Protein AF-B5Y5W7-F1 (afdb_monomer_lite)

pLDDT: mean 86.3, std 18.26, range [32.34, 98.31]

Structure (mmCIF, N/CA/C/O backbone):
data_AF-B5Y5W7-F1
#
_entry.id   AF-B5Y5W7-F1
#
loop_
_atom_site.group_PDB
_atom_site.id
_atom_site.type_symbol
_atom_site.label_atom_id
_atom_site.label_alt_id
_atom_site.label_comp_id
_atom_site.label_asym_id
_atom_site.label_entity_id
_atom_site.label_seq_id
_atom_site.pdbx_PDB_ins_code
_atom_site.Cartn_x
_atom_site.Cartn_y
_atom_site.Cartn_z
_atom_site.occupancy
_atom_site.B_iso_or_equiv
_atom_site.auth_seq_id
_atom_site.auth_comp_id
_atom_site.auth_asym_id
_atom_site.auth_atom_id
_atom_site.pdbx_PDB_model_num
ATOM 1 N N . MET A 1 1 ? -20.629 4.495 -26.698 1.00 53.66 1 MET A N 1
ATOM 2 C CA . MET A 1 1 ? -20.037 3.227 -26.218 1.00 53.66 1 MET A CA 1
ATOM 3 C C . MET A 1 1 ? -18.605 3.521 -25.802 1.00 53.66 1 MET A C 1
ATOM 5 O O . MET A 1 1 ? -17.841 3.967 -26.645 1.00 53.66 1 MET A O 1
ATOM 9 N N . MET A 1 2 ? -18.263 3.393 -24.519 1.00 53.56 2 MET A N 1
ATOM 10 C CA . MET A 1 2 ? -16.878 3.563 -24.060 1.00 53.56 2 MET A CA 1
ATOM 11 C C . MET A 1 2 ? -16.134 2.238 -24.261 1.00 53.56 2 MET A C 1
ATOM 13 O O . MET A 1 2 ? -16.578 1.213 -23.749 1.00 53.56 2 MET A O 1
ATOM 17 N N . ASN A 1 3 ? -15.036 2.248 -25.021 1.00 62.22 3 ASN A N 1
ATOM 18 C CA . ASN A 1 3 ? -14.154 1.087 -25.140 1.00 62.22 3 ASN A CA 1
ATOM 19 C C . ASN A 1 3 ? -13.492 0.833 -23.781 1.00 62.22 3 ASN A C 1
ATOM 21 O O . ASN A 1 3 ? -12.729 1.665 -23.293 1.00 62.22 3 ASN A O 1
ATOM 25 N N . VAL A 1 4 ? -13.791 -0.311 -23.168 1.00 72.19 4 VAL A N 1
ATOM 26 C CA . VAL A 1 4 ? -13.136 -0.747 -21.932 1.00 72.19 4 VAL A CA 1
ATOM 27 C C . VAL A 1 4 ? -11.748 -1.265 -22.303 1.00 72.19 4 VAL A C 1
ATOM 29 O O . VAL A 1 4 ? -11.616 -2.344 -22.880 1.00 72.19 4 VAL A O 1
ATOM 32 N N . VAL A 1 5 ? -10.708 -0.483 -22.009 1.00 78.25 5 VAL A N 1
ATOM 33 C CA . VAL A 1 5 ? -9.314 -0.912 -22.188 1.00 78.25 5 VAL A CA 1
ATOM 34 C C . VAL A 1 5 ? -9.016 -2.016 -21.175 1.00 78.25 5 VAL A C 1
ATOM 36 O O . VAL A 1 5 ? -9.118 -1.808 -19.965 1.00 78.25 5 VAL A O 1
ATOM 39 N N . ARG A 1 6 ? -8.665 -3.209 -21.661 1.00 83.19 6 ARG A N 1
ATOM 40 C CA . ARG A 1 6 ? -8.242 -4.324 -20.810 1.00 83.19 6 ARG A CA 1
ATOM 41 C C . ARG A 1 6 ? -6.772 -4.128 -20.446 1.00 83.19 6 ARG A C 1
ATOM 43 O O . ARG A 1 6 ? -5.920 -4.189 -21.321 1.00 83.19 6 ARG A O 1
ATOM 50 N N . ILE A 1 7 ? -6.498 -3.898 -19.166 1.00 85.44 7 ILE A N 1
ATOM 51 C CA . ILE A 1 7 ? -5.133 -3.765 -18.642 1.00 85.44 7 ILE A CA 1
ATOM 52 C C . ILE A 1 7 ? -4.609 -5.157 -18.283 1.00 85.44 7 ILE A C 1
ATOM 54 O O . ILE A 1 7 ? -5.246 -5.881 -17.509 1.00 85.44 7 ILE A O 1
ATOM 58 N N . THR A 1 8 ? -3.449 -5.522 -18.819 1.00 91.88 8 THR A N 1
ATOM 59 C CA . THR A 1 8 ? -2.737 -6.754 -18.467 1.00 91.88 8 THR A CA 1
ATOM 60 C C . THR A 1 8 ? -1.840 -6.488 -17.266 1.00 91.88 8 THR A C 1
ATOM 62 O O . THR A 1 8 ? -1.101 -5.506 -17.242 1.00 91.88 8 THR A O 1
ATOM 65 N N . LYS A 1 9 ? -1.893 -7.372 -16.264 1.00 94.25 9 LYS A N 1
ATOM 66 C CA . LYS A 1 9 ? -1.047 -7.307 -15.066 1.00 94.25 9 LYS A CA 1
ATOM 67 C C . LYS A 1 9 ? -0.137 -8.524 -14.994 1.00 94.25 9 LYS A C 1
ATOM 69 O O . LYS A 1 9 ? -0.609 -9.646 -15.168 1.00 94.25 9 LYS A O 1
ATOM 74 N N . VAL A 1 10 ? 1.135 -8.299 -14.688 1.00 95.06 10 VAL A N 1
ATOM 75 C CA . VAL A 1 10 ? 2.140 -9.345 -14.468 1.00 95.06 10 VAL A CA 1
ATOM 76 C C . VAL A 1 10 ? 2.634 -9.238 -13.031 1.00 95.06 10 VAL A C 1
ATOM 78 O O . VAL A 1 10 ? 3.030 -8.159 -12.597 1.00 95.06 10 VAL A O 1
ATOM 81 N N . SER A 1 11 ? 2.588 -10.349 -12.298 1.00 95.81 11 SER A N 1
ATOM 82 C CA . SER A 1 11 ? 3.086 -10.456 -10.924 1.00 95.81 11 SER A CA 1
ATOM 83 C C . SER A 1 11 ? 4.416 -11.192 -10.922 1.00 95.81 11 SER A C 1
ATOM 85 O O . SER A 1 11 ? 4.496 -12.293 -11.463 1.00 95.81 11 SER A O 1
ATOM 87 N N . ILE A 1 12 ? 5.433 -10.610 -10.292 1.00 95.00 12 ILE A N 1
ATOM 88 C CA . ILE A 1 12 ? 6.798 -11.142 -10.288 1.00 95.00 12 ILE A CA 1
ATOM 89 C C . ILE A 1 12 ? 7.308 -11.165 -8.853 1.00 95.00 12 ILE A C 1
ATOM 91 O O . ILE A 1 12 ? 7.360 -10.126 -8.193 1.00 95.00 12 ILE A O 1
ATOM 95 N N . ASP A 1 13 ? 7.676 -12.348 -8.370 1.00 95.25 13 ASP A N 1
ATOM 96 C CA . ASP A 1 13 ? 8.371 -12.501 -7.095 1.00 95.25 13 ASP A CA 1
ATOM 97 C C . ASP A 1 13 ? 9.770 -11.884 -7.192 1.00 95.25 13 ASP A C 1
ATOM 99 O O . ASP A 1 13 ? 10.511 -12.157 -8.135 1.00 95.25 13 ASP A O 1
ATOM 103 N N . LEU A 1 14 ? 10.129 -11.041 -6.222 1.00 93.81 14 LEU A N 1
ATOM 104 C CA . LEU A 1 14 ? 11.461 -10.445 -6.155 1.00 93.81 14 LEU A CA 1
ATOM 105 C C . LEU A 1 14 ? 12.338 -11.187 -5.139 1.00 93.81 14 LEU A C 1
ATOM 107 O O . LEU A 1 14 ? 11.857 -11.546 -4.058 1.00 93.81 14 LEU A O 1
ATOM 111 N N . PRO A 1 15 ? 13.642 -11.338 -5.418 1.00 91.25 15 PRO A N 1
ATOM 112 C CA . PRO A 1 15 ? 14.575 -11.953 -4.485 1.00 91.25 15 PRO A CA 1
ATOM 113 C C . PRO A 1 15 ? 14.727 -11.143 -3.183 1.00 91.25 15 PRO A C 1
ATOM 115 O O . PRO A 1 15 ? 14.671 -9.903 -3.167 1.00 91.25 15 PRO A O 1
ATOM 118 N N . ILE A 1 16 ? 14.950 -11.867 -2.080 1.00 93.94 16 ILE A N 1
ATOM 119 C CA . ILE A 1 16 ? 15.280 -11.300 -0.764 1.00 93.94 16 ILE A CA 1
ATOM 120 C C . ILE A 1 16 ? 16.746 -10.841 -0.768 1.00 93.94 16 ILE A C 1
ATOM 122 O O . ILE A 1 16 ? 17.620 -11.524 -1.298 1.00 93.94 16 ILE A O 1
ATOM 126 N N . ASN A 1 17 ? 17.019 -9.700 -0.137 1.00 91.81 17 ASN A N 1
ATOM 127 C CA . ASN A 1 17 ? 18.330 -9.059 0.015 1.00 91.81 17 ASN A CA 1
ATOM 128 C C . ASN A 1 17 ? 19.035 -8.727 -1.309 1.00 91.81 17 ASN A C 1
ATOM 130 O O . ASN A 1 17 ? 20.256 -8.605 -1.353 1.00 91.81 17 ASN A O 1
ATOM 134 N N . GLN A 1 18 ? 18.269 -8.567 -2.386 1.00 90.88 18 GLN A N 1
ATOM 135 C CA . GLN A 1 18 ? 18.774 -8.190 -3.703 1.00 90.88 18 GLN A CA 1
ATOM 136 C C . GLN A 1 18 ? 17.969 -7.015 -4.274 1.00 90.88 18 GLN A C 1
ATOM 138 O O . GLN A 1 18 ? 16.936 -6.617 -3.729 1.00 90.88 18 GLN A O 1
ATOM 143 N N . GLY A 1 19 ? 18.448 -6.425 -5.369 1.00 90.31 19 GLY A N 1
ATOM 144 C CA . GLY A 1 19 ? 17.690 -5.418 -6.112 1.00 90.31 19 GLY A CA 1
ATOM 145 C C . GLY A 1 19 ? 16.418 -5.999 -6.740 1.00 90.31 19 GLY A C 1
ATOM 146 O O . GLY A 1 19 ? 16.169 -7.198 -6.688 1.00 90.31 19 GLY A O 1
ATOM 147 N N . SER A 1 20 ? 15.606 -5.149 -7.366 1.00 91.25 20 SER A N 1
ATOM 148 C CA . SER A 1 20 ? 14.405 -5.605 -8.080 1.00 91.25 20 SER A CA 1
ATOM 149 C C . SER A 1 20 ? 14.704 -6.303 -9.410 1.00 91.25 20 SER A C 1
ATOM 151 O O . SER A 1 20 ? 13.781 -6.815 -10.026 1.00 91.25 20 SER A O 1
ATOM 153 N N . GLY A 1 21 ? 15.940 -6.230 -9.916 1.00 92.81 21 GLY A N 1
ATOM 154 C CA . GLY A 1 21 ? 16.266 -6.690 -11.267 1.00 92.81 21 GLY A CA 1
ATOM 155 C C . GLY A 1 21 ? 15.731 -5.786 -12.388 1.00 92.81 21 GLY A C 1
ATOM 156 O O . GLY A 1 21 ? 15.954 -6.085 -13.558 1.00 92.81 21 GLY A O 1
ATOM 157 N N . PHE A 1 22 ? 15.084 -4.659 -12.062 1.00 95.44 22 PHE A N 1
ATOM 158 C CA . PHE A 1 22 ? 14.503 -3.712 -13.020 1.00 95.44 22 PHE A CA 1
ATOM 159 C C . PHE A 1 22 ? 15.115 -2.318 -12.883 1.00 95.44 22 PHE A C 1
ATOM 161 O O . PHE A 1 22 ? 15.282 -1.805 -11.775 1.00 95.44 22 PHE A O 1
ATOM 168 N N . VAL A 1 23 ? 15.361 -1.670 -14.020 1.00 96.56 23 VAL A N 1
ATOM 169 C CA . VAL A 1 23 ? 15.600 -0.226 -14.096 1.00 96.56 23 VAL A CA 1
ATOM 170 C C . VAL A 1 23 ? 14.295 0.441 -14.504 1.00 96.56 23 VAL A C 1
ATOM 172 O O . VAL A 1 23 ? 13.677 0.054 -15.499 1.00 96.56 23 VAL A O 1
ATOM 175 N N . PHE A 1 24 ? 13.883 1.440 -13.728 1.00 97.31 24 PHE A N 1
ATOM 176 C CA . PHE A 1 24 ? 12.709 2.252 -14.012 1.00 97.31 24 PHE A CA 1
ATOM 177 C C . PHE A 1 24 ? 13.136 3.628 -14.520 1.00 97.31 24 PHE A C 1
ATOM 179 O O . PHE A 1 24 ? 14.179 4.152 -14.131 1.00 97.31 24 PHE A O 1
ATOM 186 N N . SER A 1 25 ? 12.333 4.219 -15.395 1.00 96.38 25 SER A N 1
ATOM 187 C CA . SER A 1 25 ? 12.479 5.606 -15.824 1.00 96.38 25 SER A CA 1
ATOM 188 C C . SER A 1 25 ? 11.118 6.254 -16.069 1.00 96.38 25 SER A C 1
ATOM 190 O O . SER A 1 25 ? 10.100 5.578 -16.210 1.00 96.38 25 SER A O 1
ATOM 192 N N . GLY A 1 26 ? 11.104 7.586 -16.128 1.00 93.38 26 GLY A N 1
ATOM 193 C CA . GLY A 1 26 ? 9.894 8.360 -16.386 1.00 93.38 26 GLY A CA 1
ATOM 194 C C . GLY A 1 26 ? 8.988 8.534 -15.165 1.00 93.38 26 GLY A C 1
ATOM 195 O O . GLY A 1 26 ? 9.368 8.272 -14.023 1.00 93.38 26 GLY A O 1
ATOM 196 N N . SER A 1 27 ? 7.797 9.057 -15.439 1.00 91.19 27 SER A N 1
ATOM 197 C CA . SER A 1 27 ? 6.743 9.349 -14.473 1.00 91.19 27 SER A CA 1
ATOM 198 C C . SER A 1 27 ? 5.402 9.226 -15.214 1.00 91.19 27 SER A C 1
ATOM 200 O O . SER A 1 27 ? 5.128 10.059 -16.082 1.00 91.19 27 SER A O 1
ATOM 202 N N . PRO A 1 28 ? 4.602 8.166 -14.983 1.00 92.50 28 PRO A N 1
ATOM 203 C CA . PRO A 1 28 ? 4.802 7.103 -13.993 1.00 92.50 28 PRO A CA 1
ATOM 204 C C . PRO A 1 28 ? 6.023 6.204 -14.291 1.00 92.50 28 PRO A C 1
ATOM 206 O O . PRO A 1 28 ? 6.459 6.140 -15.446 1.00 92.50 28 PRO A O 1
ATOM 209 N N . PRO A 1 29 ? 6.574 5.491 -13.286 1.00 95.75 29 PRO A N 1
ATOM 210 C CA . PRO A 1 29 ? 7.761 4.666 -13.457 1.00 95.75 29 PRO A CA 1
ATOM 211 C C . PRO A 1 29 ? 7.498 3.531 -14.443 1.00 95.75 29 PRO A C 1
ATOM 213 O O . PRO A 1 29 ? 6.596 2.710 -14.259 1.00 95.75 29 PRO A O 1
ATOM 216 N N . ARG A 1 30 ? 8.313 3.481 -15.490 1.00 97.06 30 ARG A N 1
ATOM 217 C CA . ARG A 1 30 ? 8.238 2.516 -16.583 1.00 97.06 30 ARG A CA 1
ATOM 218 C C . ARG A 1 30 ? 9.528 1.712 -16.643 1.00 97.06 30 ARG A C 1
ATOM 220 O O . ARG A 1 30 ? 10.610 2.278 -16.541 1.00 97.06 30 ARG A O 1
ATOM 227 N N . VAL A 1 31 ? 9.425 0.403 -16.837 1.00 97.38 31 VAL A N 1
ATOM 228 C CA . VAL A 1 31 ? 10.574 -0.487 -17.015 1.00 97.38 31 VAL A CA 1
ATOM 229 C C . VAL A 1 31 ? 11.307 -0.094 -18.294 1.00 97.38 31 VAL A C 1
ATOM 231 O O . VAL A 1 31 ? 10.768 -0.215 -19.399 1.00 97.38 31 VAL A O 1
ATOM 234 N N . SER A 1 32 ? 12.541 0.375 -18.143 1.00 97.25 32 SER A N 1
ATOM 235 C CA . SER A 1 32 ? 13.438 0.728 -19.245 1.00 97.25 32 SER A CA 1
ATOM 236 C C . SER A 1 32 ? 14.428 -0.389 -19.555 1.00 97.25 32 SER A C 1
ATOM 238 O O . SER A 1 32 ? 14.819 -0.561 -20.707 1.00 97.25 32 SER A O 1
ATOM 240 N N . GLN A 1 33 ? 14.805 -1.174 -18.543 1.00 95.88 33 GLN A N 1
ATOM 241 C CA . GLN A 1 33 ? 15.757 -2.269 -18.675 1.00 95.88 33 GLN A CA 1
ATOM 242 C C . GLN A 1 33 ? 15.494 -3.354 -17.625 1.00 95.88 33 GLN A C 1
ATOM 244 O O . G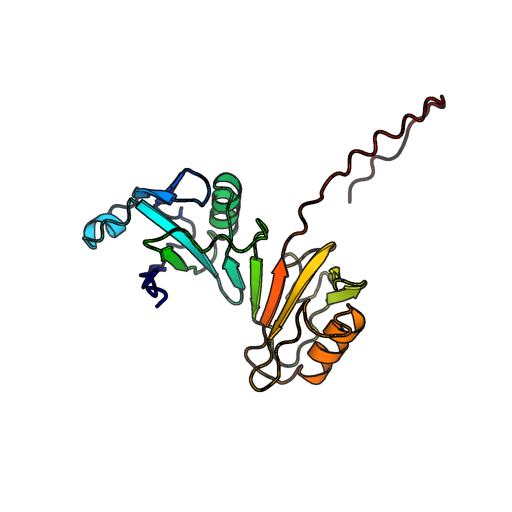LN A 1 33 ? 15.102 -3.065 -16.495 1.00 95.88 33 GLN A O 1
ATOM 249 N N . ILE A 1 34 ? 15.764 -4.606 -17.993 1.00 94.00 34 ILE A N 1
ATOM 250 C CA . ILE A 1 34 ? 15.756 -5.766 -17.094 1.00 94.00 34 ILE A CA 1
ATOM 251 C C . ILE A 1 34 ? 17.211 -6.194 -16.900 1.00 94.00 34 ILE A C 1
ATOM 253 O O . ILE A 1 34 ? 17.887 -6.520 -17.877 1.00 94.00 34 ILE A O 1
ATOM 257 N N . LEU A 1 35 ? 17.721 -6.144 -15.674 1.00 90.06 35 LEU A N 1
ATOM 258 C CA . LEU A 1 35 ? 19.104 -6.488 -15.327 1.00 90.06 35 LEU A CA 1
ATOM 259 C C . LEU A 1 35 ? 19.266 -7.966 -14.978 1.00 90.06 35 LEU A C 1
ATOM 261 O O . LEU A 1 35 ? 20.315 -8.540 -15.253 1.00 90.06 35 LEU A O 1
ATOM 265 N N . GLU A 1 36 ? 18.241 -8.577 -14.392 1.00 83.50 36 GLU A N 1
ATOM 266 C CA . GLU A 1 36 ? 18.313 -9.961 -13.933 1.00 83.50 36 GLU A CA 1
ATOM 267 C C . GLU A 1 36 ? 18.121 -10.939 -15.096 1.00 83.50 36 GLU A C 1
ATOM 269 O O . GLU A 1 36 ? 17.136 -10.867 -15.831 1.00 83.50 36 GLU A O 1
ATOM 274 N N . SER A 1 37 ? 19.075 -11.851 -15.282 1.00 77.31 37 SER A N 1
ATOM 275 C CA . SER A 1 37 ? 19.059 -12.838 -16.368 1.00 77.31 37 SER A CA 1
ATOM 276 C C . SER A 1 37 ? 17.913 -13.842 -16.238 1.00 77.31 37 SER A C 1
ATOM 278 O O . SER A 1 37 ? 17.282 -14.152 -17.244 1.00 77.31 37 SER A O 1
ATOM 280 N N . SER A 1 38 ? 17.563 -14.254 -15.018 1.00 77.12 38 SER A N 1
ATOM 281 C CA . SER A 1 38 ? 16.424 -15.145 -14.731 1.00 77.12 38 SER A CA 1
ATOM 282 C C . SER A 1 38 ? 15.097 -14.595 -15.282 1.00 77.12 38 SER A C 1
ATOM 284 O O . SER A 1 38 ? 14.294 -15.323 -15.860 1.00 77.12 38 SER A O 1
ATOM 286 N N . LEU A 1 39 ? 14.890 -13.278 -15.180 1.00 76.19 39 LEU A N 1
ATOM 287 C CA . LEU A 1 39 ? 13.712 -12.580 -15.699 1.00 76.19 39 LEU A CA 1
ATOM 288 C C . LEU A 1 39 ? 13.740 -12.399 -17.221 1.00 76.19 39 LEU A C 1
ATOM 290 O O . LEU A 1 39 ? 12.708 -12.116 -17.821 1.00 76.19 39 LEU A O 1
ATOM 294 N N . ARG A 1 40 ? 14.907 -12.538 -17.858 1.00 71.44 40 ARG A N 1
ATOM 295 C CA . ARG A 1 40 ? 15.024 -12.552 -19.324 1.00 71.44 40 ARG A CA 1
ATOM 296 C C . ARG A 1 40 ? 14.723 -13.937 -19.890 1.00 71.44 40 ARG A C 1
ATOM 298 O O . ARG A 1 40 ? 14.152 -14.040 -20.971 1.00 71.44 40 ARG A O 1
ATOM 305 N N . GLU A 1 41 ? 15.081 -14.986 -19.153 1.00 70.38 41 GLU A N 1
ATOM 306 C CA . GLU A 1 41 ? 14.862 -16.386 -19.536 1.00 70.38 41 GLU A CA 1
ATOM 307 C C . GLU A 1 41 ? 13.378 -16.775 -19.559 1.00 70.38 41 GLU A C 1
ATOM 309 O O . GLU A 1 41 ? 12.986 -17.677 -20.297 1.00 70.38 41 GLU A O 1
ATOM 314 N N . THR A 1 42 ? 12.519 -16.053 -18.833 1.00 71.50 42 THR A N 1
ATOM 315 C CA . THR A 1 42 ? 11.063 -16.272 -18.840 1.00 71.50 42 THR A CA 1
ATOM 316 C C . THR A 1 42 ? 10.367 -15.850 -20.144 1.00 71.50 42 THR A C 1
ATOM 318 O O . THR A 1 42 ? 9.144 -15.950 -20.231 1.00 71.50 42 THR A O 1
ATOM 321 N N . ASN A 1 43 ? 11.103 -15.406 -21.178 1.00 62.56 43 ASN A N 1
ATOM 322 C CA . ASN A 1 43 ? 10.587 -14.959 -22.486 1.00 62.56 43 ASN A CA 1
ATOM 323 C C . ASN A 1 43 ? 9.538 -13.829 -22.422 1.00 62.56 43 ASN A C 1
ATOM 325 O O . ASN A 1 43 ? 8.882 -13.525 -23.421 1.00 62.56 43 ASN A O 1
ATOM 329 N N . MET A 1 44 ? 9.382 -13.163 -21.276 1.00 81.06 44 MET A N 1
ATOM 330 C CA . MET A 1 44 ? 8.489 -12.017 -21.138 1.00 81.06 44 MET A CA 1
ATOM 331 C C . MET A 1 44 ? 9.264 -10.725 -21.397 1.00 81.06 44 MET A C 1
ATOM 333 O O . MET A 1 44 ? 10.080 -10.294 -20.584 1.00 81.06 44 MET A O 1
ATOM 337 N N . ASN A 1 45 ? 8.994 -10.066 -22.527 1.00 89.44 45 ASN A N 1
ATOM 338 C CA . ASN A 1 45 ? 9.496 -8.713 -22.748 1.00 89.44 45 ASN A CA 1
ATOM 339 C C . ASN A 1 45 ? 8.683 -7.716 -21.906 1.00 89.44 45 ASN A C 1
ATOM 341 O O . ASN A 1 45 ? 7.630 -7.242 -22.328 1.00 89.44 45 ASN A O 1
ATOM 345 N N . LEU A 1 46 ? 9.180 -7.424 -20.705 1.00 94.44 46 LEU A N 1
ATOM 346 C CA . LEU A 1 46 ? 8.561 -6.486 -19.763 1.00 94.44 46 LEU A CA 1
ATOM 347 C C . LEU A 1 46 ? 9.062 -5.046 -19.938 1.00 94.44 46 LEU A C 1
ATOM 349 O O . LEU A 1 46 ? 8.593 -4.142 -19.246 1.00 94.44 46 LEU A O 1
ATOM 353 N N . VAL A 1 47 ? 10.005 -4.801 -20.853 1.00 95.75 47 VAL A N 1
ATOM 354 C CA . VAL A 1 47 ? 10.425 -3.435 -21.182 1.00 95.75 47 VAL A CA 1
ATOM 355 C C . VAL A 1 47 ? 9.228 -2.695 -21.768 1.00 95.75 47 VAL A C 1
ATOM 357 O O . VAL A 1 47 ? 8.584 -3.164 -22.703 1.00 95.75 47 VAL A O 1
ATOM 360 N N . GLY A 1 48 ? 8.921 -1.525 -21.215 1.00 96.31 48 GLY A N 1
ATOM 361 C CA . GLY A 1 48 ? 7.717 -0.777 -21.568 1.00 96.31 48 GLY A CA 1
ATOM 362 C C . GLY A 1 48 ? 6.589 -0.858 -20.547 1.00 96.31 48 GLY A C 1
ATOM 363 O O . GLY A 1 48 ? 5.758 0.046 -20.536 1.00 96.31 48 GLY A O 1
ATOM 364 N N . TYR A 1 49 ? 6.586 -1.866 -19.672 1.00 96.69 49 TYR A N 1
ATOM 365 C CA . TYR A 1 49 ? 5.565 -2.000 -18.636 1.00 96.69 49 TYR A CA 1
ATOM 366 C C . TYR A 1 49 ? 5.745 -0.937 -17.550 1.00 96.69 49 TYR A C 1
ATOM 368 O O . TYR A 1 49 ? 6.854 -0.490 -17.265 1.00 96.69 49 TYR A O 1
ATOM 376 N N . PHE A 1 50 ? 4.651 -0.550 -16.913 1.00 96.25 50 PHE A N 1
ATOM 377 C CA . PHE A 1 50 ? 4.600 0.425 -15.836 1.00 96.25 50 PHE A CA 1
ATOM 378 C C . PHE A 1 50 ? 4.551 -0.261 -14.478 1.00 96.25 50 PHE A C 1
ATOM 380 O O . PHE A 1 50 ? 3.934 -1.315 -14.321 1.00 96.25 50 PHE A O 1
ATOM 387 N N . PHE A 1 51 ? 5.168 0.360 -13.478 1.00 96.00 51 PHE A N 1
ATOM 388 C CA . PHE A 1 51 ? 4.961 -0.021 -12.090 1.00 96.00 51 PHE A CA 1
ATOM 389 C C . PHE A 1 51 ? 3.501 0.230 -11.696 1.00 96.00 51 PHE A C 1
ATOM 391 O O . PHE A 1 51 ? 2.989 1.338 -11.854 1.00 96.00 51 PHE A O 1
ATOM 398 N N . CYS A 1 52 ? 2.845 -0.795 -11.157 1.00 94.69 52 CYS A N 1
ATOM 399 C CA . CYS A 1 52 ? 1.478 -0.702 -10.659 1.00 94.69 52 CYS A CA 1
ATOM 400 C C . CYS A 1 52 ? 1.434 -0.764 -9.130 1.00 94.69 52 CYS A C 1
ATOM 402 O O . CYS A 1 52 ? 0.870 0.127 -8.488 1.00 94.69 52 CYS A O 1
ATOM 404 N N . SER A 1 53 ? 2.051 -1.789 -8.542 1.00 96.88 53 SER A N 1
ATOM 405 C CA . SER A 1 53 ? 2.146 -1.925 -7.090 1.00 96.88 53 SER A CA 1
ATOM 406 C C . SER A 1 53 ? 3.322 -2.796 -6.651 1.00 96.88 53 SER A C 1
ATOM 408 O O . SER A 1 53 ? 3.880 -3.574 -7.424 1.00 96.88 53 SER A O 1
ATOM 410 N N . LEU A 1 54 ? 3.690 -2.656 -5.381 1.00 97.88 54 LEU A N 1
ATOM 411 C CA . LEU A 1 54 ? 4.584 -3.544 -4.653 1.00 97.88 54 LEU A CA 1
ATOM 412 C C . LEU A 1 54 ? 3.782 -4.182 -3.519 1.00 97.88 54 LEU A C 1
ATOM 414 O O . LEU A 1 54 ? 3.249 -3.476 -2.665 1.00 97.88 54 LEU A O 1
ATOM 418 N N . GLU A 1 55 ? 3.716 -5.503 -3.504 1.00 97.94 55 GLU A N 1
ATOM 419 C CA . GLU A 1 55 ? 3.111 -6.274 -2.424 1.00 97.94 55 GLU A CA 1
ATOM 420 C C . GLU A 1 55 ? 4.214 -6.778 -1.495 1.00 97.94 55 GLU A C 1
ATOM 422 O O . GLU A 1 55 ? 5.165 -7.428 -1.931 1.00 97.94 55 GLU A O 1
ATOM 427 N N . VAL A 1 56 ? 4.080 -6.484 -0.207 1.00 97.00 56 VAL A N 1
ATOM 428 C CA . VAL A 1 56 ? 4.904 -7.016 0.884 1.00 97.00 56 VAL A CA 1
ATOM 429 C C . VAL A 1 56 ? 3.964 -7.583 1.961 1.00 97.00 56 VAL A C 1
ATOM 431 O O . VAL A 1 56 ? 2.747 -7.375 1.888 1.00 97.00 56 VAL A O 1
ATOM 434 N N . PRO A 1 57 ? 4.449 -8.316 2.980 1.00 95.88 57 PRO A N 1
ATOM 435 C CA . PRO A 1 57 ? 3.563 -8.936 3.956 1.00 95.88 57 PRO A CA 1
ATOM 436 C C . PRO A 1 57 ? 2.718 -7.883 4.686 1.00 95.88 57 PRO A C 1
ATOM 438 O O . PRO A 1 57 ? 3.248 -7.008 5.370 1.00 95.88 57 PRO A O 1
ATOM 441 N N . ASN A 1 58 ? 1.392 -7.997 4.555 1.00 95.62 58 ASN A N 1
ATOM 442 C CA . ASN A 1 58 ? 0.383 -7.098 5.132 1.00 95.62 58 ASN A CA 1
ATOM 443 C C . ASN A 1 58 ? 0.408 -5.644 4.624 1.00 95.62 58 ASN A C 1
ATOM 445 O O . ASN A 1 58 ? -0.182 -4.774 5.270 1.00 95.62 58 ASN A O 1
ATOM 449 N N . LEU A 1 59 ? 1.064 -5.360 3.496 1.00 97.31 59 LEU A N 1
ATOM 450 C CA . LEU A 1 59 ? 1.087 -4.023 2.907 1.00 97.31 59 LEU A CA 1
ATOM 451 C C . LEU A 1 59 ? 1.157 -4.093 1.378 1.00 97.31 59 LEU A C 1
ATOM 453 O O . LEU A 1 59 ? 2.025 -4.750 0.809 1.00 97.31 59 LEU A O 1
ATOM 457 N N . VAL A 1 60 ? 0.282 -3.341 0.718 1.00 97.75 60 VAL A N 1
ATOM 458 C CA . VAL A 1 60 ? 0.369 -3.065 -0.718 1.00 97.75 60 VAL A CA 1
ATOM 459 C C . VAL A 1 60 ? 0.671 -1.586 -0.922 1.00 97.75 60 VAL A C 1
ATOM 461 O O . VAL A 1 60 ? -0.049 -0.719 -0.431 1.00 97.75 60 VAL A O 1
ATOM 464 N N . ILE A 1 61 ? 1.744 -1.294 -1.653 1.00 96.56 61 ILE A N 1
ATOM 465 C CA . ILE A 1 61 ? 2.165 0.064 -1.999 1.00 96.56 61 ILE A CA 1
ATOM 466 C C . ILE A 1 61 ? 1.844 0.295 -3.469 1.00 96.56 61 ILE A C 1
ATOM 468 O O . ILE A 1 61 ? 2.271 -0.476 -4.324 1.00 96.56 61 ILE A O 1
ATOM 472 N N . SER A 1 62 ? 1.099 1.346 -3.783 1.00 95.12 62 SER A N 1
ATOM 473 C CA . SER A 1 62 ? 0.657 1.647 -5.147 1.00 95.12 62 SER A CA 1
ATOM 474 C C . SER A 1 62 ? 0.708 3.144 -5.431 1.00 95.12 62 SER A C 1
ATOM 476 O O . SER A 1 62 ? 1.015 3.948 -4.549 1.00 95.12 62 SER A O 1
ATOM 478 N N . ASN A 1 63 ? 0.431 3.514 -6.683 1.00 91.50 63 ASN A N 1
ATOM 479 C CA . ASN A 1 63 ? 0.390 4.910 -7.121 1.00 91.50 63 ASN A CA 1
ATOM 480 C C . ASN A 1 63 ? 1.715 5.667 -6.880 1.00 91.50 63 ASN A C 1
ATOM 482 O O . ASN A 1 63 ? 1.738 6.850 -6.548 1.00 91.50 63 ASN A O 1
ATOM 486 N N . VAL A 1 64 ? 2.847 4.968 -7.019 1.00 92.25 64 VAL A N 1
ATOM 487 C CA . VAL A 1 64 ? 4.175 5.584 -6.935 1.00 92.25 64 VAL A CA 1
ATOM 488 C C . VAL A 1 64 ? 4.498 6.191 -8.293 1.00 92.25 64 VAL A C 1
ATOM 490 O O . VAL A 1 64 ? 4.792 5.467 -9.239 1.00 92.25 64 VAL A O 1
ATOM 493 N N . VAL A 1 65 ? 4.417 7.516 -8.390 1.00 90.62 65 VAL A N 1
ATOM 494 C CA . VAL A 1 65 ? 4.598 8.249 -9.654 1.00 90.62 65 VAL A CA 1
ATOM 495 C C . VAL A 1 65 ? 6.061 8.664 -9.876 1.00 90.62 65 VAL A C 1
ATOM 497 O O . VAL A 1 65 ? 6.541 8.676 -11.006 1.00 90.62 65 VAL A O 1
ATOM 500 N N . ASP A 1 66 ? 6.797 8.951 -8.798 1.00 91.19 66 ASP A N 1
ATOM 501 C CA . ASP A 1 66 ? 8.213 9.325 -8.857 1.00 91.19 66 ASP A CA 1
ATOM 502 C C . ASP A 1 66 ? 9.134 8.094 -8.834 1.00 91.19 66 ASP A C 1
ATOM 504 O O . ASP A 1 66 ? 9.100 7.276 -7.909 1.00 91.19 66 ASP A O 1
ATOM 508 N N . THR A 1 67 ? 10.003 7.986 -9.840 1.00 94.25 67 THR A N 1
ATOM 509 C CA . THR A 1 67 ? 10.948 6.868 -9.974 1.00 94.25 67 THR A CA 1
ATOM 510 C C . THR A 1 67 ? 11.973 6.838 -8.831 1.00 94.25 67 THR A C 1
ATOM 512 O O . THR A 1 67 ? 12.296 5.760 -8.327 1.00 94.25 67 THR A O 1
ATOM 515 N N . ASN A 1 68 ? 12.446 7.991 -8.341 1.00 94.25 68 ASN A N 1
ATOM 516 C CA . ASN A 1 68 ? 13.408 8.023 -7.228 1.00 94.25 68 ASN A CA 1
ATOM 517 C C . ASN A 1 68 ? 12.785 7.486 -5.934 1.00 94.25 68 ASN A C 1
ATOM 519 O O . ASN A 1 68 ? 13.400 6.713 -5.194 1.00 94.25 68 ASN A O 1
ATOM 523 N N . ARG A 1 69 ? 11.536 7.863 -5.672 1.00 93.12 69 ARG A N 1
ATOM 524 C CA . ARG A 1 69 ? 10.729 7.348 -4.573 1.00 93.12 69 ARG A CA 1
ATOM 525 C C . ARG A 1 69 ? 10.489 5.849 -4.714 1.00 93.12 69 ARG A C 1
ATOM 527 O O . ARG A 1 69 ? 10.652 5.13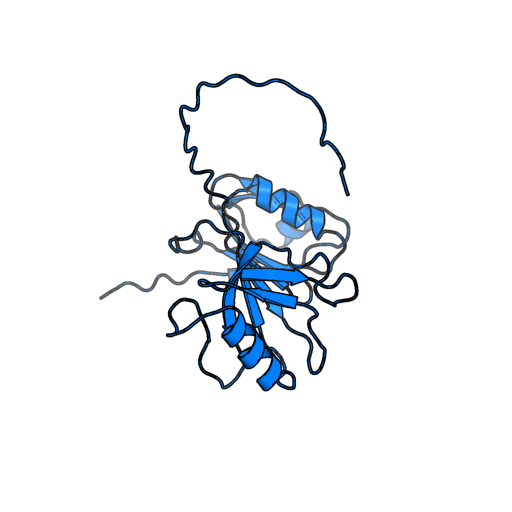5 -3.725 1.00 93.12 69 ARG A O 1
ATOM 534 N N . LEU A 1 70 ? 10.172 5.361 -5.915 1.00 95.50 70 LEU A N 1
ATOM 535 C CA . LEU A 1 70 ? 10.054 3.923 -6.172 1.00 95.50 70 LEU A CA 1
ATOM 536 C C . LEU A 1 70 ? 11.351 3.186 -5.816 1.00 95.50 70 LEU A C 1
ATOM 538 O O . LEU A 1 70 ? 11.298 2.181 -5.110 1.00 95.50 70 LEU A O 1
ATOM 542 N N . HIS A 1 71 ? 12.514 3.705 -6.217 1.00 96.00 71 HIS A N 1
ATOM 543 C CA . HIS A 1 71 ? 13.804 3.111 -5.855 1.00 96.00 71 HIS A CA 1
ATOM 544 C C . HIS A 1 71 ? 14.020 3.044 -4.340 1.00 96.00 71 HIS A C 1
ATOM 546 O O . HIS A 1 71 ? 14.427 1.999 -3.831 1.00 96.00 71 HIS A O 1
ATOM 552 N N . LYS A 1 72 ? 13.692 4.113 -3.602 1.00 95.50 72 LYS A N 1
ATOM 553 C CA . LYS A 1 72 ? 13.768 4.118 -2.130 1.00 95.50 72 LYS A CA 1
ATOM 554 C C . LYS A 1 72 ? 12.848 3.066 -1.510 1.00 95.50 72 LYS A C 1
ATOM 556 O O . LYS A 1 72 ? 13.280 2.345 -0.615 1.00 95.50 72 LYS A O 1
ATOM 561 N N . ILE A 1 73 ? 11.613 2.948 -2.002 1.00 95.56 73 ILE A N 1
ATOM 562 C CA . ILE A 1 73 ? 10.636 1.956 -1.529 1.00 95.56 73 ILE A CA 1
ATOM 563 C C . ILE A 1 73 ? 11.138 0.534 -1.798 1.00 95.56 73 ILE A C 1
ATOM 565 O O . ILE A 1 73 ? 11.138 -0.297 -0.889 1.00 95.56 73 ILE A O 1
ATOM 569 N N . LEU A 1 74 ? 11.603 0.249 -3.017 1.00 96.56 74 LEU A N 1
ATOM 570 C CA . LEU A 1 74 ? 12.143 -1.063 -3.377 1.00 96.56 74 LEU A CA 1
ATOM 571 C C . LEU A 1 74 ? 13.362 -1.413 -2.516 1.00 96.56 74 LEU A C 1
ATOM 573 O O . LEU A 1 74 ? 13.439 -2.523 -1.997 1.00 96.56 74 LEU A O 1
ATOM 577 N N . HIS A 1 75 ? 14.283 -0.472 -2.309 1.00 96.00 75 HIS A N 1
ATOM 578 C CA . HIS A 1 75 ? 15.464 -0.694 -1.478 1.00 96.00 75 HIS A CA 1
ATOM 579 C C . HIS A 1 75 ? 15.101 -0.926 -0.002 1.00 96.00 75 HIS A C 1
ATOM 581 O O . HIS A 1 75 ? 15.558 -1.894 0.602 1.00 96.00 75 HIS A O 1
ATOM 587 N N . ALA A 1 76 ? 14.233 -0.089 0.577 1.00 94.69 76 ALA A N 1
ATOM 588 C CA . ALA A 1 76 ? 13.820 -0.207 1.976 1.00 94.69 76 ALA A CA 1
ATOM 589 C C . ALA A 1 76 ? 13.176 -1.568 2.288 1.00 94.69 76 ALA A C 1
ATOM 591 O O . ALA A 1 76 ? 13.351 -2.092 3.383 1.00 94.69 76 ALA A O 1
ATOM 592 N N . ASN A 1 77 ? 12.489 -2.169 1.315 1.00 95.75 77 ASN A N 1
ATOM 593 C CA . ASN A 1 77 ? 11.788 -3.444 1.472 1.00 95.75 77 ASN A CA 1
ATOM 594 C C . ASN A 1 77 ? 12.591 -4.659 0.974 1.00 95.75 77 ASN A C 1
ATOM 596 O O . ASN A 1 77 ? 12.023 -5.735 0.816 1.00 95.75 77 ASN A O 1
ATOM 600 N N . GLN A 1 78 ? 13.899 -4.530 0.714 1.00 95.94 78 GLN A N 1
ATOM 601 C CA . GLN A 1 78 ? 14.689 -5.634 0.145 1.00 95.94 78 GLN A CA 1
ATOM 602 C C . GLN A 1 78 ? 14.850 -6.857 1.026 1.00 95.94 78 GLN A C 1
ATOM 604 O O . GLN A 1 78 ? 15.033 -7.953 0.516 1.00 95.94 78 GLN A O 1
ATOM 609 N N . HIS A 1 79 ? 14.704 -6.686 2.327 1.00 95.56 79 HIS A N 1
ATOM 610 C CA . HIS A 1 79 ? 14.802 -7.756 3.307 1.00 95.56 79 HIS A CA 1
ATOM 611 C C . HIS A 1 79 ? 13.502 -8.570 3.458 1.00 95.56 79 HIS A C 1
ATOM 613 O O . HIS A 1 79 ? 13.457 -9.492 4.268 1.00 95.56 79 HIS A O 1
ATOM 619 N N . LEU A 1 80 ? 12.439 -8.237 2.713 1.00 95.50 80 LEU A N 1
ATOM 620 C CA . LEU A 1 80 ? 11.122 -8.870 2.814 1.00 95.50 80 LEU A CA 1
ATOM 621 C C . LEU A 1 80 ? 10.802 -9.731 1.586 1.00 95.50 80 LEU A C 1
ATOM 623 O O . LEU A 1 80 ? 11.225 -9.432 0.469 1.00 95.50 80 LEU A O 1
ATOM 627 N N . LEU A 1 81 ? 9.974 -10.759 1.795 1.00 96.38 81 LEU A N 1
ATOM 628 C CA . LEU A 1 81 ? 9.276 -11.460 0.713 1.00 96.38 81 LEU A CA 1
ATOM 629 C C . LEU A 1 81 ? 8.331 -10.486 0.017 1.00 96.38 81 LEU A C 1
ATOM 631 O O . LEU A 1 81 ? 7.445 -9.931 0.663 1.00 96.38 81 LEU A O 1
ATOM 635 N N . ARG A 1 82 ? 8.506 -10.263 -1.283 1.00 96.62 82 ARG A N 1
ATOM 636 C CA . ARG A 1 82 ? 7.779 -9.204 -1.985 1.00 96.62 82 ARG A CA 1
ATOM 637 C C . ARG A 1 82 ? 7.515 -9.550 -3.441 1.00 96.62 82 ARG A C 1
ATOM 639 O O . ARG A 1 82 ? 8.323 -10.223 -4.079 1.00 96.62 82 ARG A O 1
ATOM 646 N N . LYS A 1 83 ? 6.409 -9.031 -3.962 1.00 97.44 83 LYS A N 1
ATOM 647 C CA . LYS A 1 83 ? 5.999 -9.172 -5.359 1.00 97.44 83 LYS A CA 1
ATOM 648 C C . LYS A 1 83 ? 5.847 -7.808 -5.992 1.00 97.44 83 LYS A C 1
ATOM 650 O O . LYS A 1 83 ? 5.202 -6.928 -5.425 1.00 97.44 83 LYS A O 1
ATOM 655 N N . ILE A 1 84 ? 6.423 -7.629 -7.170 1.00 96.94 84 ILE A N 1
ATOM 656 C CA . ILE A 1 84 ? 6.182 -6.446 -7.988 1.00 96.94 84 ILE A CA 1
ATOM 657 C C . ILE A 1 84 ? 5.085 -6.750 -9.002 1.00 96.94 84 ILE A C 1
ATOM 659 O O . ILE A 1 84 ? 5.107 -7.786 -9.669 1.00 96.94 84 ILE A O 1
ATOM 663 N N . ILE A 1 85 ? 4.120 -5.842 -9.107 1.00 96.94 85 ILE A N 1
ATOM 664 C CA . ILE A 1 85 ? 3.048 -5.908 -10.090 1.00 96.94 85 ILE A CA 1
ATOM 665 C C . ILE A 1 85 ? 3.318 -4.854 -11.156 1.00 96.94 85 ILE A C 1
ATOM 667 O O . ILE A 1 85 ? 3.386 -3.654 -10.865 1.00 96.94 85 ILE A O 1
ATOM 671 N N . LEU A 1 86 ? 3.455 -5.315 -12.393 1.00 96.25 86 LEU A N 1
ATOM 672 C CA . LEU A 1 86 ? 3.672 -4.489 -13.572 1.00 96.25 86 LEU A CA 1
ATOM 673 C C . LEU A 1 86 ? 2.431 -4.501 -14.467 1.00 96.25 86 LEU A C 1
ATOM 675 O O . LEU A 1 86 ? 1.734 -5.512 -14.551 1.00 96.25 86 LEU A O 1
ATOM 679 N N . CYS A 1 87 ? 2.172 -3.390 -15.150 1.00 95.00 87 CYS A N 1
ATOM 680 C CA . CYS A 1 87 ? 1.042 -3.226 -16.059 1.00 95.00 87 CYS A CA 1
ATOM 681 C C . CYS A 1 87 ? 1.504 -2.806 -17.456 1.00 95.00 87 CYS A C 1
ATOM 683 O O . CYS A 1 87 ? 2.435 -2.021 -17.595 1.00 95.00 87 CYS A O 1
ATOM 685 N N . ASP A 1 88 ? 0.834 -3.290 -18.495 1.00 94.44 88 ASP A N 1
ATOM 686 C CA . ASP A 1 88 ? 1.115 -2.923 -19.893 1.00 94.44 88 ASP A CA 1
ATOM 687 C C . ASP A 1 88 ? 0.668 -1.492 -20.259 1.00 94.44 88 ASP A C 1
ATOM 689 O O . ASP A 1 88 ? 1.096 -0.938 -21.269 1.00 94.44 88 ASP A O 1
ATOM 693 N N . HIS A 1 89 ? -0.152 -0.872 -19.411 1.00 91.88 89 HIS A N 1
ATOM 694 C CA . HIS A 1 89 ? -0.616 0.507 -19.531 1.00 91.88 89 HIS A CA 1
ATOM 695 C C . HIS A 1 89 ? -0.239 1.301 -18.278 1.00 91.88 89 HIS A C 1
ATOM 697 O O . HIS A 1 89 ? -0.139 0.714 -17.193 1.00 91.88 89 HIS A O 1
ATOM 703 N N . PRO A 1 90 ? -0.056 2.631 -18.391 1.00 88.56 90 PRO A N 1
ATOM 7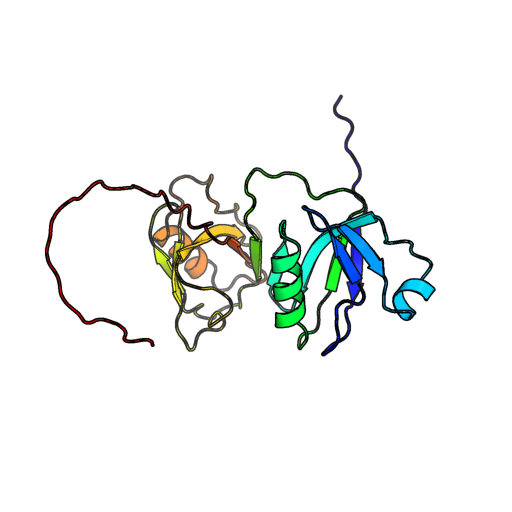04 C CA . PRO A 1 90 ? 0.151 3.454 -17.214 1.00 88.56 90 PRO A CA 1
ATOM 705 C C . PRO A 1 90 ? -1.057 3.293 -16.280 1.00 88.56 90 PRO A C 1
ATOM 707 O O . PRO A 1 90 ? -2.195 3.257 -16.767 1.00 88.56 90 PRO A O 1
ATOM 710 N N . PRO A 1 91 ? -0.843 3.178 -14.956 1.00 82.31 91 PRO A N 1
ATOM 711 C CA . PRO A 1 91 ? -1.951 3.207 -14.014 1.00 82.31 91 PRO A CA 1
ATOM 712 C C . PRO A 1 91 ? -2.780 4.467 -14.277 1.00 82.31 91 PRO A C 1
ATOM 714 O O . PRO A 1 91 ? -2.223 5.517 -14.607 1.00 82.31 91 PRO A O 1
ATOM 717 N N . ALA A 1 92 ? -4.109 4.332 -14.201 1.00 74.31 92 ALA A N 1
ATOM 718 C CA . ALA A 1 92 ? -5.017 5.430 -14.506 1.00 74.31 92 ALA A CA 1
ATOM 719 C C . ALA A 1 92 ? -4.563 6.692 -13.755 1.00 74.31 92 ALA A C 1
ATOM 721 O O . ALA A 1 92 ? -4.203 6.578 -12.578 1.00 74.31 92 ALA A O 1
ATOM 722 N N . PRO A 1 93 ? -4.564 7.869 -14.405 1.00 58.53 93 PRO A N 1
ATOM 723 C CA . PRO A 1 93 ? -4.268 9.131 -13.749 1.00 58.53 93 PRO A CA 1
ATOM 724 C C . PRO A 1 93 ? -5.429 9.460 -12.809 1.00 58.53 93 PRO A C 1
ATOM 726 O O . PRO A 1 93 ? -6.273 10.306 -13.086 1.00 58.53 93 PRO A O 1
ATOM 729 N N . ASN A 1 94 ? -5.527 8.736 -11.701 1.00 56.66 94 ASN A N 1
ATOM 730 C CA . ASN A 1 94 ? -6.396 9.121 -10.613 1.00 56.66 94 ASN A CA 1
ATOM 731 C C . ASN A 1 94 ? -5.782 10.399 -10.032 1.00 56.66 94 ASN A C 1
ATOM 733 O O . ASN A 1 94 ? -4.567 10.486 -9.870 1.00 56.66 94 ASN A O 1
ATOM 737 N N . ALA A 1 95 ? -6.625 11.402 -9.786 1.00 48.59 95 ALA A N 1
ATOM 738 C CA . ALA A 1 95 ? -6.285 12.818 -9.604 1.00 48.59 95 ALA A CA 1
ATOM 739 C C . ALA A 1 95 ? -5.381 13.172 -8.401 1.00 48.59 95 ALA A C 1
ATOM 741 O O . ALA A 1 95 ? -5.293 14.334 -8.015 1.00 48.59 95 ALA A O 1
ATOM 742 N N . LEU A 1 96 ? -4.724 12.201 -7.776 1.00 56.41 96 LEU A N 1
ATOM 743 C CA . LEU A 1 96 ? -3.880 12.396 -6.611 1.00 56.41 96 LEU A CA 1
ATOM 744 C C . LEU A 1 96 ? -2.561 11.668 -6.856 1.00 56.41 96 LEU A C 1
ATOM 746 O O . LEU A 1 96 ? -2.514 10.443 -6.857 1.00 56.41 96 LEU A O 1
ATOM 750 N N . HIS A 1 97 ? -1.487 12.431 -7.058 1.00 66.62 97 HIS A N 1
ATOM 751 C CA . HIS A 1 97 ? -0.104 11.961 -7.234 1.00 66.62 97 HIS A CA 1
ATOM 752 C C . HIS A 1 97 ? 0.506 11.364 -5.947 1.00 66.62 97 HIS A C 1
ATOM 754 O O . HIS A 1 97 ? 1.727 11.328 -5.782 1.00 66.62 97 HIS A O 1
ATOM 760 N N . ASP A 1 98 ? -0.340 10.917 -5.022 1.00 82.31 98 ASP A N 1
ATOM 761 C CA . ASP A 1 98 ? 0.051 10.505 -3.687 1.00 82.31 98 ASP A CA 1
ATOM 762 C C . ASP A 1 98 ? 0.286 8.995 -3.667 1.00 82.31 98 ASP A C 1
ATOM 764 O O . ASP A 1 98 ? -0.573 8.200 -4.058 1.00 82.31 98 ASP A O 1
ATOM 768 N N . CYS A 1 99 ? 1.453 8.591 -3.172 1.00 90.88 99 CYS A N 1
ATOM 769 C CA . CYS A 1 99 ? 1.737 7.189 -2.901 1.00 90.88 99 CYS A CA 1
ATOM 770 C C . CYS A 1 99 ? 0.723 6.650 -1.891 1.00 90.88 99 CYS A C 1
ATOM 772 O O . CYS A 1 99 ? 0.541 7.226 -0.814 1.00 90.88 99 CYS A O 1
ATOM 774 N N . ARG A 1 100 ? 0.091 5.533 -2.245 1.00 93.75 100 ARG A N 1
ATOM 775 C CA . ARG A 1 100 ? -0.962 4.900 -1.458 1.00 93.75 100 ARG A CA 1
ATOM 776 C C . ARG A 1 100 ? -0.429 3.639 -0.794 1.00 93.75 100 ARG A C 1
ATOM 778 O O . ARG A 1 100 ? 0.196 2.805 -1.451 1.00 93.75 100 ARG A O 1
ATOM 785 N N . TYR A 1 101 ? -0.738 3.491 0.485 1.00 96.69 101 TYR A N 1
ATOM 786 C CA . TYR A 1 101 ? -0.351 2.371 1.331 1.00 96.69 101 TYR A CA 1
ATOM 787 C C . TYR A 1 101 ? -1.611 1.685 1.853 1.00 96.69 101 TYR A C 1
ATOM 789 O O . TYR A 1 101 ? -2.402 2.275 2.585 1.00 96.69 101 TYR A O 1
ATOM 797 N N . GLU A 1 102 ? -1.817 0.438 1.453 1.00 97.75 102 GLU A N 1
ATOM 798 C CA . GLU A 1 102 ? -2.952 -0.381 1.861 1.00 97.75 102 GLU A CA 1
ATOM 799 C C . GLU A 1 102 ? -2.477 -1.438 2.853 1.00 97.75 102 GLU A C 1
ATOM 801 O O . GLU A 1 102 ? -1.854 -2.434 2.484 1.00 97.75 102 GLU A O 1
ATOM 806 N N . HIS A 1 103 ? -2.742 -1.194 4.133 1.00 98.06 103 HIS A N 1
ATOM 807 C CA . HIS A 1 103 ? -2.314 -2.057 5.221 1.00 98.06 103 HIS A CA 1
ATOM 808 C C . HIS A 1 103 ? -3.399 -3.063 5.580 1.00 98.06 103 HIS A C 1
ATOM 810 O O . HIS A 1 103 ? -4.519 -2.680 5.916 1.00 98.06 103 HIS A O 1
ATOM 816 N N . THR A 1 104 ? -3.044 -4.346 5.605 1.00 97.81 104 THR A N 1
ATOM 817 C CA . THR A 1 104 ? -3.901 -5.375 6.204 1.00 97.81 104 THR A CA 1
ATOM 818 C C . THR A 1 104 ? -3.798 -5.301 7.721 1.00 97.81 104 THR A C 1
ATOM 820 O O . THR A 1 104 ? -2.705 -5.382 8.285 1.00 97.81 104 THR A O 1
ATOM 823 N N . LEU A 1 105 ? -4.939 -5.139 8.386 1.00 96.94 105 LEU A N 1
ATOM 824 C CA . LEU A 1 105 ? -4.999 -4.975 9.833 1.00 96.94 105 LEU A CA 1
ATOM 825 C C . LEU A 1 105 ? -5.016 -6.335 10.548 1.00 96.94 105 LEU A C 1
ATOM 827 O O . LEU A 1 105 ? -5.725 -7.247 10.106 1.00 96.94 105 LEU A O 1
ATOM 831 N N . PRO A 1 106 ? -4.301 -6.475 11.678 1.00 95.62 106 PRO A N 1
ATOM 832 C CA . PRO A 1 106 ? -4.410 -7.657 12.519 1.00 95.62 106 PRO A CA 1
ATOM 833 C C . PRO A 1 106 ? -5.810 -7.781 13.141 1.00 95.62 106 PRO A C 1
ATOM 835 O O . PRO A 1 106 ? -6.527 -6.796 13.341 1.00 95.62 106 PRO A O 1
ATOM 838 N N . VAL A 1 107 ? -6.203 -9.015 13.455 1.00 96.06 107 VAL A N 1
ATOM 839 C CA . VAL A 1 107 ? -7.485 -9.323 14.103 1.00 96.06 107 VAL A CA 1
ATOM 840 C C . VAL A 1 107 ? -7.333 -9.244 15.615 1.00 96.06 107 VAL A C 1
ATOM 842 O O . VAL A 1 107 ? -6.386 -9.802 16.162 1.00 96.06 107 VAL A O 1
ATOM 845 N N . GLY A 1 108 ? -8.278 -8.580 16.282 1.00 90.38 108 GLY A N 1
ATOM 846 C CA . GLY A 1 108 ? -8.399 -8.568 17.743 1.00 90.38 108 GLY A CA 1
ATOM 847 C C . GLY A 1 108 ? -7.266 -7.862 18.493 1.00 90.38 108 GLY A C 1
ATOM 848 O O . GLY A 1 108 ? -7.171 -8.016 19.705 1.00 90.38 108 GLY A O 1
ATOM 849 N N . LEU A 1 109 ? -6.408 -7.114 17.796 1.00 87.50 109 LEU A N 1
ATOM 850 C CA . LEU A 1 109 ? -5.311 -6.357 18.396 1.00 87.50 109 LEU A CA 1
ATOM 851 C C . LEU A 1 109 ? -5.608 -4.860 18.371 1.00 87.50 109 LEU A C 1
ATOM 853 O O . LEU A 1 109 ? -6.133 -4.346 17.379 1.00 87.50 109 LEU A O 1
ATOM 857 N N . ASP A 1 110 ? -5.211 -4.174 19.443 1.00 92.75 110 ASP A N 1
ATOM 858 C CA . ASP A 1 110 ? -5.096 -2.720 19.430 1.00 92.75 110 ASP A CA 1
ATOM 859 C C . ASP A 1 110 ? -4.053 -2.322 18.378 1.00 92.75 110 ASP A C 1
ATOM 861 O O . ASP A 1 110 ? -2.928 -2.833 18.343 1.00 92.75 110 ASP A O 1
ATOM 865 N N . LEU A 1 111 ? -4.456 -1.433 17.475 1.00 95.06 111 LEU A N 1
ATOM 866 C CA . LEU A 1 111 ? -3.600 -0.955 16.399 1.00 95.06 111 LEU A CA 1
ATOM 867 C C . LEU A 1 111 ? -2.561 0.040 16.916 1.00 95.06 111 LEU A C 1
ATOM 869 O O . LEU A 1 111 ? -1.565 0.249 16.229 1.00 95.06 111 LEU A O 1
ATOM 873 N N . GLY A 1 112 ? -2.792 0.657 18.082 1.00 96.44 112 GLY A N 1
ATOM 874 C CA . GLY A 1 112 ? -1.928 1.684 18.653 1.00 96.44 112 GLY A CA 1
ATOM 875 C C . GLY A 1 112 ? -1.825 2.941 17.786 1.00 96.44 112 GLY A C 1
ATOM 876 O O . GLY A 1 112 ? -0.788 3.594 17.797 1.00 96.44 112 GLY A O 1
ATOM 877 N N . ILE A 1 113 ? -2.865 3.266 17.012 1.00 97.88 113 ILE A N 1
ATOM 878 C CA . ILE A 1 113 ? -2.931 4.452 16.146 1.00 97.88 113 ILE A CA 1
ATOM 879 C C . ILE A 1 113 ? -4.018 5.386 16.683 1.00 97.88 113 ILE A C 1
ATOM 881 O O . ILE A 1 113 ? -5.146 4.947 16.918 1.00 97.88 113 ILE A O 1
ATOM 885 N N . SER A 1 114 ? -3.710 6.676 16.839 1.00 97.88 114 SER A N 1
ATOM 886 C CA . SER A 1 114 ? -4.730 7.710 17.049 1.00 97.88 114 SER A CA 1
ATOM 887 C C . SER A 1 114 ? -4.996 8.482 15.760 1.00 97.88 114 SER A C 1
ATOM 889 O O . SER A 1 114 ? -4.114 8.657 14.916 1.00 97.88 114 SER A O 1
ATOM 891 N N . PHE A 1 115 ? -6.238 8.937 15.606 1.00 98.06 115 PHE A N 1
ATOM 892 C CA . PHE A 1 115 ? -6.696 9.644 14.419 1.00 98.06 115 PHE A CA 1
ATOM 893 C C . PHE A 1 115 ? -7.333 10.976 14.803 1.00 98.06 115 PHE A C 1
ATOM 895 O O . PHE A 1 115 ? -8.057 11.054 15.794 1.00 98.06 115 PHE A O 1
ATOM 902 N N . THR A 1 116 ? -7.143 11.996 13.969 1.00 97.38 116 THR A N 1
ATOM 903 C CA . THR A 1 116 ? -7.688 13.342 14.185 1.00 97.38 116 THR A CA 1
ATOM 904 C C . THR A 1 116 ? -8.203 13.975 12.890 1.00 97.38 116 THR A C 1
ATOM 906 O O . THR A 1 116 ? -7.971 13.460 11.796 1.00 97.38 116 THR A O 1
ATOM 909 N N . GLY A 1 117 ? -8.910 15.098 13.017 1.00 94.38 117 GLY A N 1
ATOM 910 C CA . GLY A 1 117 ? -9.240 15.995 11.909 1.00 94.38 117 GLY A CA 1
ATOM 911 C C . GLY A 1 117 ? -10.293 15.512 10.902 1.00 94.38 117 GLY A C 1
ATOM 912 O O . GLY A 1 117 ? -10.945 14.472 11.055 1.00 94.38 117 GLY A O 1
ATOM 913 N N . PHE A 1 118 ? -10.460 16.346 9.871 1.00 92.50 118 PHE A N 1
ATOM 914 C CA . PHE A 1 118 ? -11.262 16.125 8.668 1.00 92.50 118 PHE A CA 1
ATOM 915 C C . PHE A 1 118 ? -10.550 16.802 7.472 1.00 92.50 118 PHE A C 1
ATOM 917 O O . PHE A 1 118 ? -10.460 18.031 7.462 1.00 92.50 118 PHE A O 1
ATOM 924 N N . PRO A 1 119 ? -10.020 16.055 6.482 1.00 89.88 119 PRO A N 1
ATOM 925 C CA . PRO A 1 119 ? -10.044 14.594 6.376 1.00 89.88 119 PRO A CA 1
ATOM 926 C C . PRO A 1 119 ? -9.289 13.924 7.531 1.00 89.88 119 PRO A C 1
ATOM 928 O O . PRO A 1 119 ? -8.407 14.534 8.132 1.00 89.88 119 PRO A O 1
ATOM 931 N N . ALA A 1 120 ? -9.660 12.683 7.850 1.00 96.38 120 ALA A N 1
ATOM 932 C CA . ALA A 1 120 ? -9.021 11.918 8.913 1.00 96.38 120 ALA A CA 1
ATOM 933 C C . ALA A 1 120 ? -7.510 11.766 8.658 1.00 96.38 120 ALA A C 1
ATOM 935 O O . ALA A 1 120 ? -7.088 11.397 7.560 1.00 96.38 120 ALA A O 1
ATOM 936 N N . GLN A 1 121 ? -6.701 12.034 9.677 1.00 96.81 121 GLN A N 1
ATOM 937 C CA . GLN A 1 121 ? -5.245 11.913 9.645 1.00 96.81 121 GLN A CA 1
ATOM 938 C C . GLN A 1 121 ? -4.75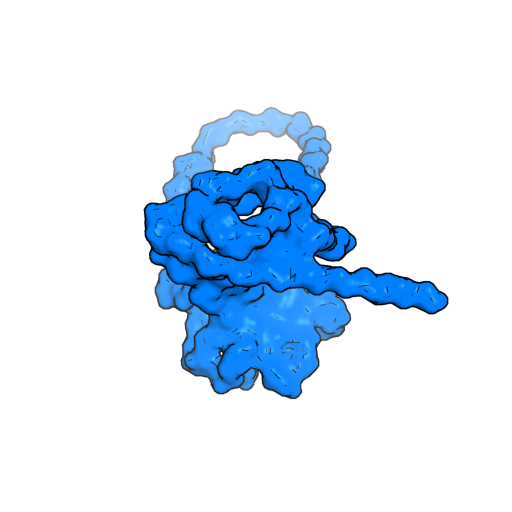9 11.063 10.807 1.00 96.81 121 GLN A C 1
ATOM 940 O O . GLN A 1 121 ? -5.400 11.022 11.858 1.00 96.81 121 GLN A O 1
ATOM 945 N N . ILE A 1 122 ? -3.612 10.418 10.625 1.00 97.56 122 ILE A N 1
ATOM 946 C CA . ILE A 1 122 ? -2.873 9.790 11.716 1.00 97.56 122 ILE A CA 1
ATOM 947 C C . ILE A 1 122 ? -2.278 10.898 12.580 1.00 97.56 122 ILE A C 1
ATOM 949 O O . ILE A 1 122 ? -1.489 11.711 12.106 1.00 97.56 122 ILE A O 1
ATOM 953 N N . GLU A 1 123 ? -2.661 10.929 13.847 1.00 97.75 123 GLU A N 1
ATOM 954 C CA . GLU A 1 123 ? -2.160 11.894 14.823 1.00 97.75 123 GLU A CA 1
ATOM 955 C C . GLU A 1 123 ? -0.933 11.338 15.549 1.00 97.75 123 GLU A C 1
ATOM 957 O O . GLU A 1 123 ? 0.087 12.012 15.663 1.00 97.75 123 GLU A O 1
ATOM 962 N N . SER A 1 124 ? -1.007 10.086 16.002 1.00 97.69 124 SER A N 1
ATOM 963 C CA . SER A 1 124 ? 0.090 9.419 16.699 1.00 97.69 124 SER A CA 1
ATOM 964 C C . SER A 1 124 ? 0.091 7.915 16.440 1.00 97.69 124 SER A C 1
ATOM 966 O O . SER A 1 124 ? -0.929 7.322 16.080 1.00 97.69 124 SER A O 1
ATOM 968 N N . VAL A 1 125 ? 1.261 7.302 16.619 1.00 97.88 125 VAL A N 1
ATOM 969 C CA . VAL A 1 125 ? 1.475 5.859 16.489 1.00 97.88 125 VAL A CA 1
ATOM 970 C C . VAL A 1 125 ? 2.290 5.411 17.693 1.00 97.88 125 VAL A C 1
ATOM 972 O O . VAL A 1 125 ? 3.394 5.909 17.913 1.00 97.88 125 VAL A O 1
ATOM 975 N N . SER A 1 126 ? 1.749 4.486 18.477 1.00 97.50 126 SER A N 1
ATOM 976 C CA . SER A 1 126 ? 2.437 3.922 19.633 1.00 97.50 126 SER A CA 1
ATOM 977 C C . SER A 1 126 ? 3.701 3.172 19.182 1.00 97.50 126 SER A C 1
ATOM 979 O O . SER A 1 126 ? 3.637 2.417 18.200 1.00 97.50 126 SER A O 1
ATOM 981 N N . PRO A 1 127 ? 4.843 3.347 19.875 1.00 95.81 127 PRO A N 1
ATOM 982 C CA . PRO A 1 127 ? 6.106 2.701 19.513 1.00 95.81 127 PRO A CA 1
ATOM 983 C C . PRO A 1 127 ? 6.053 1.171 19.620 1.00 95.81 127 PRO A C 1
ATOM 985 O O . PRO A 1 127 ? 6.764 0.496 18.879 1.00 95.81 127 PRO A O 1
ATOM 988 N N . ASP A 1 128 ? 5.179 0.636 20.475 1.00 95.88 128 ASP A N 1
ATOM 989 C CA . ASP A 1 128 ? 5.011 -0.807 20.694 1.00 95.88 128 ASP A CA 1
ATOM 990 C C . ASP A 1 128 ? 3.941 -1.427 19.779 1.00 95.88 128 ASP A C 1
ATOM 992 O O . ASP A 1 128 ? 3.654 -2.623 19.841 1.00 95.88 128 ASP A O 1
ATOM 996 N N . SER A 1 129 ? 3.316 -0.614 18.924 1.00 95.62 129 SER A N 1
ATOM 997 C CA . SER A 1 129 ? 2.234 -1.064 18.054 1.00 95.62 129 SER A CA 1
ATOM 998 C C . SER A 1 129 ? 2.735 -1.865 16.847 1.00 95.62 129 SER A C 1
ATOM 1000 O O . SER A 1 129 ? 3.838 -1.630 16.343 1.00 95.62 129 SER A O 1
ATOM 1002 N N . PRO A 1 130 ? 1.892 -2.735 16.254 1.00 93.69 130 PRO A N 1
ATOM 1003 C CA . PRO A 1 130 ? 2.225 -3.416 15.000 1.00 93.69 130 PRO A CA 1
ATOM 1004 C C . PRO A 1 130 ? 2.399 -2.459 13.806 1.00 93.69 130 PRO A C 1
ATOM 1006 O O . PRO A 1 130 ? 2.837 -2.895 12.733 1.00 93.69 130 PRO A O 1
ATOM 1009 N N . PHE A 1 131 ? 2.042 -1.186 13.981 1.00 94.56 131 PHE A N 1
ATOM 1010 C CA . PHE A 1 131 ? 2.100 -0.115 12.994 1.00 94.56 131 PHE A CA 1
ATOM 1011 C C . PHE A 1 131 ? 3.271 0.846 13.192 1.00 94.56 131 PHE A C 1
ATOM 1013 O O . PHE A 1 131 ? 3.506 1.694 12.325 1.00 94.56 131 PHE A O 1
ATOM 1020 N N . ALA A 1 132 ? 4.054 0.676 14.261 1.00 93.44 132 ALA A N 1
ATOM 1021 C CA . ALA A 1 132 ? 5.280 1.424 14.469 1.00 93.44 132 ALA A CA 1
ATOM 1022 C C . ALA A 1 132 ? 6.173 1.330 13.221 1.00 93.44 132 ALA A C 1
ATOM 1024 O O . ALA A 1 132 ? 6.450 0.242 12.710 1.00 93.44 132 ALA A O 1
ATOM 1025 N N . ARG A 1 133 ? 6.600 2.491 12.707 1.00 90.00 133 ARG A N 1
ATOM 1026 C CA . ARG A 1 133 ? 7.424 2.649 11.489 1.00 90.00 133 ARG A CA 1
ATOM 1027 C C . ARG A 1 133 ? 6.772 2.213 10.167 1.00 90.00 133 ARG A C 1
ATOM 1029 O O . ARG A 1 133 ? 7.422 2.321 9.131 1.00 90.00 133 ARG A O 1
ATOM 1036 N N . LYS A 1 134 ? 5.526 1.729 10.170 1.00 92.06 134 LYS A N 1
ATOM 1037 C CA . LYS A 1 134 ? 4.773 1.390 8.944 1.00 92.06 134 LYS A CA 1
ATOM 1038 C C . LYS A 1 134 ? 3.893 2.537 8.476 1.00 92.06 134 LYS A C 1
ATOM 1040 O O . LYS A 1 134 ? 3.697 2.703 7.279 1.00 92.06 134 LYS A O 1
ATOM 1045 N N . VAL A 1 135 ? 3.384 3.296 9.435 1.00 95.00 135 VAL A N 1
ATOM 1046 C CA . VAL A 1 135 ? 2.648 4.537 9.233 1.00 95.00 135 VAL A CA 1
ATOM 1047 C C . VAL A 1 135 ? 3.264 5.621 10.110 1.00 95.00 135 VAL A C 1
ATOM 1049 O O . VAL A 1 135 ? 3.977 5.317 11.072 1.00 95.00 135 VAL A O 1
ATOM 1052 N N . HIS A 1 136 ? 3.017 6.882 9.777 1.00 94.06 136 HIS A N 1
ATOM 1053 C CA . HIS A 1 136 ? 3.553 8.019 10.517 1.00 94.06 136 HIS A CA 1
ATOM 1054 C C . HIS A 1 136 ? 2.503 9.118 10.715 1.00 94.06 136 HIS A C 1
ATOM 1056 O O . HIS A 1 136 ? 1.532 9.190 9.954 1.00 94.06 136 HIS A O 1
ATOM 1062 N N . PRO A 1 137 ? 2.691 9.991 11.723 1.00 95.94 137 PRO A N 1
ATOM 1063 C CA . PRO A 1 137 ? 1.856 11.172 11.898 1.00 95.94 137 PRO A CA 1
ATOM 1064 C C . PRO A 1 137 ? 1.734 11.999 10.613 1.00 95.94 137 PRO A C 1
ATOM 1066 O O . PRO A 1 137 ? 2.658 12.037 9.793 1.00 95.94 137 PRO A O 1
ATOM 1069 N N . SER A 1 138 ? 0.586 12.650 10.450 1.00 94.31 138 SER A N 1
ATOM 1070 C CA . SER A 1 138 ? 0.196 13.472 9.295 1.00 94.31 138 SER A CA 1
ATOM 1071 C C . SER A 1 138 ? -0.152 12.709 8.012 1.00 94.31 138 SER A C 1
ATOM 1073 O O . SER A 1 138 ? -0.592 13.330 7.042 1.00 94.31 138 SER A O 1
ATOM 1075 N N . GLN A 1 139 ? -0.023 11.376 7.968 1.00 95.12 139 GLN A N 1
ATOM 1076 C CA . GLN A 1 139 ? -0.593 10.614 6.852 1.00 95.12 139 GLN A CA 1
ATOM 1077 C C . GLN A 1 139 ? -2.115 10.735 6.857 1.00 95.12 139 GLN A C 1
ATOM 1079 O O . GLN A 1 139 ? -2.764 10.638 7.901 1.00 95.12 139 GLN A O 1
ATOM 1084 N N . MET A 1 140 ? -2.692 10.930 5.675 1.00 95.69 140 MET A N 1
ATOM 1085 C CA . MET A 1 140 ? -4.135 11.030 5.524 1.00 95.69 140 MET A CA 1
ATOM 1086 C C . MET A 1 140 ? -4.725 9.636 5.360 1.00 95.69 140 MET A C 1
ATOM 1088 O O . MET A 1 140 ? -4.265 8.858 4.525 1.00 95.69 140 MET A O 1
ATOM 1092 N N . VAL A 1 141 ? -5.784 9.341 6.104 1.00 96.88 141 VAL A N 1
ATOM 1093 C CA . VAL A 1 141 ? -6.595 8.150 5.866 1.00 96.88 141 VAL A CA 1
ATOM 1094 C C . VAL A 1 141 ? -7.454 8.413 4.636 1.00 96.88 141 VAL A C 1
ATOM 1096 O O . VAL A 1 141 ? -8.227 9.366 4.592 1.00 96.88 141 VAL A O 1
ATOM 1099 N N . GLU A 1 142 ? -7.309 7.583 3.614 1.00 95.75 142 GLU A N 1
ATOM 1100 C CA . GLU A 1 142 ? -8.128 7.653 2.405 1.00 95.75 142 GLU A CA 1
ATOM 1101 C C . GLU A 1 142 ? -9.398 6.816 2.573 1.00 95.75 142 GLU A C 1
ATOM 1103 O O . GLU A 1 142 ? -10.498 7.258 2.228 1.00 95.75 142 GLU A O 1
ATOM 1108 N N . ALA A 1 143 ? -9.248 5.608 3.123 1.00 97.38 143 ALA A N 1
ATOM 1109 C CA . ALA A 1 143 ? -10.353 4.689 3.333 1.00 97.38 143 ALA A CA 1
ATOM 1110 C C . ALA A 1 143 ? -10.053 3.624 4.395 1.00 97.38 143 ALA A C 1
ATOM 1112 O O . ALA A 1 143 ? -8.908 3.248 4.642 1.00 97.38 143 ALA A O 1
ATOM 1113 N N . VAL A 1 144 ? -11.124 3.084 4.965 1.00 98.00 144 VAL A N 1
ATOM 1114 C CA . VAL A 1 144 ? -11.153 1.862 5.758 1.00 98.00 144 VAL A CA 1
ATOM 1115 C C . VAL A 1 144 ? -12.102 0.884 5.077 1.00 98.00 144 VAL A C 1
ATOM 1117 O O . VAL A 1 144 ? -13.267 1.200 4.820 1.00 98.00 144 VAL A O 1
ATOM 1120 N N . VAL A 1 145 ? -11.603 -0.315 4.787 1.00 98.31 145 VAL A N 1
ATOM 1121 C CA . VAL A 1 145 ? -12.386 -1.392 4.173 1.00 98.31 145 VAL A CA 1
ATOM 1122 C C . VAL A 1 145 ? -12.544 -2.514 5.186 1.00 98.31 145 VAL A C 1
ATOM 1124 O O . VAL A 1 145 ? -11.560 -3.089 5.649 1.00 98.31 145 VAL A O 1
ATOM 1127 N N . VAL A 1 146 ? -13.789 -2.845 5.514 1.00 97.88 146 VAL A N 1
ATOM 1128 C CA . VAL A 1 146 ? -14.139 -3.997 6.348 1.00 97.88 146 VAL A CA 1
ATOM 1129 C C . VAL A 1 146 ? -14.987 -4.941 5.493 1.00 97.88 146 VAL A C 1
ATOM 1131 O O . VAL A 1 146 ? -16.004 -4.503 4.953 1.00 97.88 146 VAL A O 1
ATOM 1134 N N . PRO A 1 147 ? -14.600 -6.219 5.329 1.00 97.81 147 PRO A N 1
ATOM 1135 C CA . PRO A 1 147 ? -15.387 -7.169 4.549 1.00 97.81 147 PRO A CA 1
ATOM 1136 C C . PRO A 1 14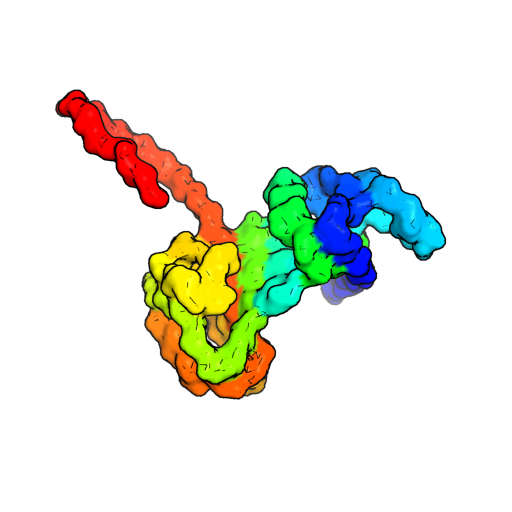7 ? -16.846 -7.248 5.016 1.00 97.81 147 PRO A C 1
ATOM 1138 O O . PRO A 1 147 ? -17.119 -7.383 6.206 1.00 97.81 147 PRO A O 1
ATOM 1141 N N . GLY A 1 148 ? -17.781 -7.170 4.065 1.00 96.75 148 GLY A N 1
ATOM 1142 C CA . GLY A 1 148 ? -19.222 -7.202 4.338 1.00 96.75 148 GLY A CA 1
ATOM 1143 C C . GLY A 1 148 ? -19.828 -5.874 4.808 1.00 96.75 148 GLY A C 1
ATOM 1144 O O . GLY A 1 148 ? -21.038 -5.817 4.997 1.00 96.75 148 GLY A O 1
ATOM 1145 N N . GLN A 1 149 ? -19.029 -4.815 4.962 1.00 97.56 149 GLN A N 1
ATOM 1146 C CA . GLN A 1 149 ? -19.501 -3.480 5.336 1.00 97.56 149 GLN A CA 1
ATOM 1147 C C . GLN A 1 149 ? -19.337 -2.482 4.179 1.00 97.56 149 GLN A C 1
ATOM 1149 O O . GLN A 1 149 ? -18.461 -2.662 3.326 1.00 97.56 149 GLN A O 1
ATOM 1154 N N . PRO A 1 150 ? -20.139 -1.401 4.143 1.00 96.88 150 PRO A N 1
ATOM 1155 C CA . PRO A 1 150 ? -19.880 -0.274 3.255 1.00 96.88 150 PRO A CA 1
ATOM 1156 C C . PRO A 1 150 ? -18.479 0.310 3.488 1.00 96.88 150 PRO A C 1
ATOM 1158 O O . PRO A 1 150 ? -18.027 0.424 4.628 1.00 96.88 150 PRO A O 1
ATOM 1161 N N . ILE A 1 151 ? -17.796 0.698 2.407 1.00 97.12 151 ILE A N 1
ATOM 1162 C CA . ILE A 1 151 ? -16.468 1.320 2.494 1.00 97.12 151 ILE A CA 1
ATOM 1163 C C . ILE A 1 151 ? -16.601 2.677 3.191 1.00 97.12 151 ILE A C 1
ATOM 1165 O O . ILE A 1 151 ? -17.354 3.534 2.730 1.00 97.12 151 ILE A O 1
ATOM 1169 N N . LEU A 1 152 ? -15.828 2.887 4.257 1.00 97.12 152 LEU A N 1
ATOM 1170 C CA . LEU A 1 152 ? -15.717 4.176 4.930 1.00 97.12 152 LEU A CA 1
ATOM 1171 C C . LEU A 1 152 ? -14.544 4.944 4.310 1.00 97.12 152 LEU A C 1
ATOM 1173 O O . LEU A 1 152 ? -13.397 4.551 4.481 1.00 97.12 152 LEU A O 1
ATOM 1177 N N . ASN A 1 153 ? -14.803 6.019 3.573 1.00 96.44 153 ASN A N 1
ATOM 1178 C CA . ASN A 1 153 ? -13.775 6.775 2.842 1.00 96.44 153 ASN A CA 1
ATOM 1179 C C . ASN A 1 153 ? -14.027 8.287 2.878 1.00 96.44 153 ASN A C 1
ATOM 1181 O O . ASN A 1 153 ? -15.042 8.739 3.400 1.00 96.44 153 ASN A O 1
ATOM 1185 N N . THR A 1 154 ? -13.141 9.067 2.263 1.00 93.50 154 THR A N 1
ATOM 1186 C CA . THR A 1 154 ? -13.241 10.538 2.176 1.00 93.50 154 THR A CA 1
ATOM 1187 C C . THR A 1 154 ? -14.541 11.077 1.570 1.00 93.50 154 THR A C 1
ATOM 1189 O O . THR A 1 154 ? -14.894 12.224 1.831 1.00 93.50 154 THR A O 1
ATOM 1192 N N . HIS A 1 155 ? -15.267 10.277 0.786 1.00 93.31 155 HIS A N 1
ATOM 1193 C CA . HIS A 1 155 ? -16.561 10.652 0.203 1.00 93.31 155 HIS A CA 1
ATOM 1194 C C . HIS A 1 155 ? -17.745 10.297 1.110 1.00 93.31 155 HIS A C 1
ATOM 1196 O O . HIS A 1 155 ? -18.881 10.683 0.841 1.00 93.31 155 HIS A O 1
ATOM 1202 N N . SER A 1 156 ? -17.499 9.542 2.180 1.00 93.25 156 SER A N 1
ATOM 1203 C CA . SER A 1 156 ? -18.521 9.177 3.150 1.00 93.25 156 SER A CA 1
ATOM 1204 C C . SER A 1 156 ? -18.875 10.395 4.014 1.00 93.25 156 SER A C 1
ATOM 1206 O O . SER A 1 156 ? -17.971 11.075 4.512 1.00 93.25 156 SER A O 1
ATOM 1208 N N . PRO A 1 157 ? -20.167 10.677 4.258 1.00 92.00 157 PRO A N 1
ATOM 1209 C CA . PRO A 1 157 ? -20.567 11.758 5.156 1.00 92.00 157 PRO A CA 1
ATOM 1210 C C . PRO A 1 157 ? -19.928 11.572 6.531 1.00 92.00 157 PRO A C 1
ATOM 1212 O O . PRO A 1 157 ? -19.989 10.472 7.067 1.00 92.00 157 PRO A O 1
ATOM 1215 N N . GLY A 1 158 ? -19.337 12.617 7.116 1.00 90.69 158 GLY A N 1
ATOM 1216 C CA . GLY A 1 158 ? -18.760 12.562 8.466 1.00 90.69 158 GLY A CA 1
ATOM 1217 C C . GLY A 1 158 ? -17.497 11.701 8.605 1.00 90.69 158 GLY A C 1
ATOM 1218 O O . GLY A 1 158 ? -17.276 11.140 9.675 1.00 90.69 158 GLY A O 1
ATOM 1219 N N . PHE A 1 159 ? -16.689 11.564 7.549 1.00 95.31 159 PHE A N 1
ATOM 1220 C CA . PHE A 1 159 ? -15.399 10.862 7.570 1.00 95.31 159 PHE A CA 1
ATOM 1221 C C . PHE A 1 159 ? -14.325 11.611 8.391 1.00 95.31 159 PHE A C 1
ATOM 1223 O O . PHE A 1 159 ? -13.423 12.248 7.851 1.00 95.31 159 PHE A O 1
ATOM 1230 N N . THR A 1 160 ? -14.446 11.570 9.718 1.00 97.00 160 THR A N 1
ATOM 1231 C CA . THR A 1 160 ? -13.518 12.192 10.679 1.00 97.00 160 THR A CA 1
ATOM 1232 C C . THR A 1 160 ? -12.586 11.161 11.314 1.00 97.00 160 THR A C 1
ATOM 1234 O O . THR A 1 160 ? -12.879 9.963 11.303 1.00 97.00 160 THR A O 1
ATOM 1237 N N . GLY A 1 161 ? -11.487 11.617 11.926 1.00 97.12 161 GLY A N 1
ATOM 1238 C CA . GLY A 1 161 ? -10.575 10.738 12.672 1.00 97.12 161 GLY A CA 1
ATOM 1239 C C . GLY A 1 161 ? -11.279 9.910 13.758 1.00 97.12 161 GLY A C 1
ATOM 1240 O O . GLY A 1 161 ? -11.077 8.700 13.838 1.00 97.12 161 GLY A O 1
ATOM 1241 N N . HIS A 1 162 ? -12.194 10.523 14.520 1.00 97.38 162 HIS A N 1
ATOM 1242 C CA . HIS A 1 162 ? -13.002 9.818 15.524 1.00 97.38 162 HIS A CA 1
ATOM 1243 C C . HIS A 1 162 ? -13.816 8.677 14.906 1.00 97.38 162 HIS A C 1
ATOM 1245 O O . HIS A 1 162 ? -13.807 7.558 15.413 1.00 97.38 162 HIS A O 1
ATOM 1251 N N . ARG A 1 163 ? -14.493 8.937 13.783 1.00 97.38 163 ARG A N 1
ATOM 1252 C CA . ARG A 1 163 ? -15.319 7.925 13.121 1.00 97.38 163 ARG A CA 1
ATOM 1253 C C . ARG A 1 163 ? -14.485 6.789 12.539 1.00 97.38 163 ARG A C 1
ATOM 1255 O O . ARG A 1 163 ? -14.915 5.643 12.587 1.00 97.38 163 ARG A O 1
ATOM 1262 N N . VAL A 1 164 ? -13.305 7.094 11.998 1.00 97.94 164 VAL A N 1
ATOM 1263 C CA . VAL A 1 164 ? -12.347 6.071 11.551 1.00 97.94 164 VAL A CA 1
ATOM 1264 C C . VAL A 1 164 ? -11.969 5.158 12.718 1.00 97.94 164 VAL A C 1
ATOM 1266 O O . VAL A 1 164 ? -12.041 3.940 12.568 1.00 97.94 164 VAL A O 1
ATOM 1269 N N . ARG A 1 165 ? -11.638 5.731 13.882 1.00 97.62 165 ARG A N 1
ATOM 1270 C CA . ARG A 1 165 ? -11.309 4.965 15.091 1.00 97.62 165 ARG A CA 1
ATOM 1271 C C . ARG A 1 165 ? -12.466 4.079 15.547 1.00 97.62 165 ARG A C 1
ATOM 1273 O O . ARG A 1 165 ? -12.302 2.869 15.628 1.00 97.62 165 ARG A O 1
ATOM 1280 N N . GLU A 1 166 ? -13.638 4.667 15.761 1.00 97.44 166 GLU A N 1
ATOM 1281 C CA . GLU A 1 166 ? -14.840 3.949 16.198 1.00 97.44 166 GLU A CA 1
ATOM 1282 C C . GLU A 1 166 ? -15.188 2.793 15.247 1.00 97.44 166 GLU A C 1
ATOM 1284 O O . GLU A 1 166 ? -15.468 1.676 15.681 1.00 97.44 166 GLU A O 1
ATOM 1289 N N . PHE A 1 167 ? -15.103 3.030 13.935 1.00 97.50 167 PHE A N 1
ATOM 1290 C CA . PHE A 1 167 ? -15.380 2.011 12.928 1.00 97.50 167 PHE A CA 1
ATOM 1291 C C . PHE A 1 167 ? -14.359 0.865 12.948 1.00 97.50 167 PHE A C 1
ATOM 1293 O O . PHE A 1 167 ? -14.734 -0.293 12.750 1.00 97.50 167 PHE A O 1
ATOM 1300 N N . LEU A 1 168 ? -13.080 1.161 13.193 1.00 97.25 168 LEU A N 1
ATOM 1301 C CA . LEU A 1 168 ? -12.031 0.151 13.335 1.00 97.25 168 LEU A CA 1
ATOM 1302 C C . LEU A 1 168 ? -12.183 -0.663 14.623 1.00 97.25 168 LEU A C 1
ATOM 1304 O O . LEU A 1 168 ? -12.012 -1.885 14.570 1.00 97.25 168 LEU A O 1
ATOM 1308 N N . ASP A 1 169 ? -12.533 -0.013 15.732 1.00 96.75 169 ASP A N 1
ATOM 1309 C CA . ASP A 1 169 ? -12.720 -0.645 17.041 1.00 96.75 169 ASP A CA 1
ATOM 1310 C C . ASP A 1 169 ? -13.932 -1.590 17.021 1.00 96.75 169 ASP A C 1
ATOM 1312 O O . ASP A 1 169 ? -13.819 -2.763 17.399 1.00 96.75 169 ASP A O 1
ATOM 1316 N N . LEU A 1 170 ? -15.059 -1.124 16.464 1.00 97.62 170 LEU A N 1
ATOM 1317 C CA . LEU A 1 170 ? -16.294 -1.901 16.317 1.00 97.62 170 LEU A CA 1
ATOM 1318 C C . LEU A 1 170 ? -16.088 -3.194 15.513 1.00 97.62 170 LEU A C 1
ATOM 1320 O O . LEU A 1 170 ? -16.711 -4.215 15.797 1.00 97.62 170 LEU A O 1
ATOM 1324 N N . HIS A 1 171 ? -15.195 -3.165 14.522 1.00 97.31 171 HIS A N 1
ATOM 1325 C CA . HIS A 1 171 ? -14.918 -4.301 13.643 1.00 97.31 171 HIS A CA 1
ATOM 1326 C C . HIS A 1 171 ? -13.578 -4.981 13.946 1.00 97.31 171 HIS A C 1
ATOM 1328 O O . HIS A 1 171 ? -13.048 -5.691 13.095 1.00 97.31 171 HIS A O 1
ATOM 1334 N N . SER A 1 172 ? -13.006 -4.793 15.136 1.00 97.19 172 SER A N 1
ATOM 1335 C CA . SER A 1 172 ? -11.685 -5.327 15.510 1.00 97.19 172 SER A CA 1
ATOM 1336 C C . SER A 1 172 ? -11.527 -6.842 15.298 1.00 97.19 172 SER A C 1
ATOM 1338 O O . SER A 1 172 ? -10.438 -7.304 14.951 1.00 97.19 172 SER A O 1
ATOM 1340 N N . SER A 1 173 ? -12.610 -7.611 15.429 1.00 97.00 173 SER A N 1
ATOM 1341 C CA . SER A 1 173 ? -12.645 -9.068 15.240 1.00 97.00 173 SER A CA 1
ATOM 1342 C C . SER A 1 173 ? -12.782 -9.530 13.781 1.00 97.00 173 SER A C 1
ATOM 1344 O O . SER A 1 173 ? -12.633 -10.722 13.505 1.00 97.00 173 SER A O 1
ATOM 1346 N N . VAL A 1 174 ? -13.040 -8.626 12.829 1.00 97.56 174 VAL A N 1
ATOM 1347 C CA . VAL A 1 174 ? -13.216 -8.989 11.416 1.00 97.56 174 VAL A CA 1
ATOM 1348 C C . VAL A 1 174 ? -11.841 -9.173 10.751 1.00 97.56 174 VAL A C 1
ATOM 1350 O O . VAL A 1 174 ? -10.995 -8.276 10.829 1.00 97.56 174 VAL A O 1
ATOM 1353 N N . PRO A 1 175 ? -11.579 -10.310 10.080 1.00 97.25 175 PRO A N 1
ATOM 1354 C CA . PRO A 1 175 ? -10.337 -10.527 9.343 1.00 97.25 175 PRO A CA 1
ATOM 1355 C C . PRO A 1 175 ? -10.290 -9.736 8.035 1.00 97.25 175 PRO A C 1
ATOM 1357 O O . PRO A 1 175 ? -11.318 -9.342 7.493 1.00 97.25 175 PRO A O 1
ATOM 1360 N N . LYS A 1 176 ? -9.078 -9.556 7.489 1.00 96.50 176 LYS A N 1
ATOM 1361 C CA . LYS A 1 176 ? -8.831 -8.910 6.182 1.00 96.50 176 LYS A CA 1
ATOM 1362 C C . LYS A 1 176 ? -9.372 -7.476 6.078 1.00 96.50 176 LYS A C 1
ATOM 1364 O O . LYS A 1 176 ? -9.734 -7.023 4.995 1.00 96.50 176 LYS A O 1
ATOM 1369 N N . ARG A 1 177 ? -9.430 -6.761 7.203 1.00 97.75 177 ARG A N 1
ATOM 1370 C CA . ARG A 1 177 ? -9.684 -5.318 7.197 1.00 97.75 177 ARG A CA 1
ATOM 1371 C C . ARG A 1 177 ? 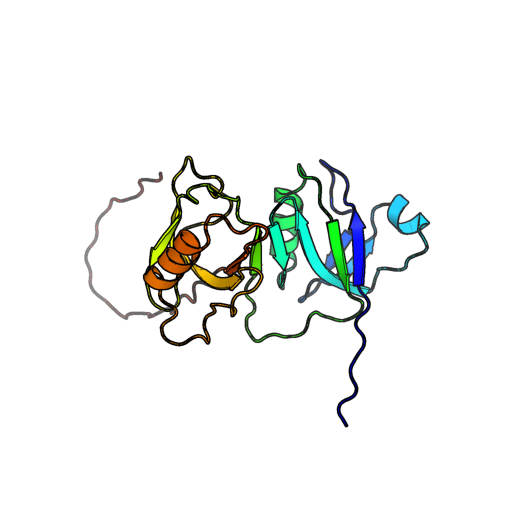-8.488 -4.592 6.608 1.00 97.75 177 ARG A C 1
ATOM 1373 O O . ARG A 1 177 ? -7.349 -5.009 6.826 1.00 97.75 177 ARG A O 1
ATOM 1380 N N . LEU A 1 178 ? -8.756 -3.497 5.913 1.00 98.12 178 LEU A N 1
ATOM 1381 C CA . LEU A 1 178 ? -7.737 -2.677 5.280 1.00 98.12 178 LEU A CA 1
ATOM 1382 C C . LEU A 1 178 ? -7.820 -1.250 5.807 1.00 98.12 178 LEU A C 1
ATOM 1384 O O . LEU A 1 178 ? -8.902 -0.662 5.844 1.00 98.12 178 LEU A O 1
ATOM 1388 N N . LEU A 1 179 ? -6.668 -0.697 6.169 1.00 98.19 179 LEU A N 1
ATOM 1389 C CA . LEU A 1 179 ? -6.479 0.733 6.376 1.00 98.19 179 LEU A CA 1
ATOM 1390 C C . LEU A 1 179 ? -5.677 1.267 5.193 1.00 98.19 179 LEU A C 1
ATOM 1392 O O . LEU A 1 179 ? -4.532 0.867 4.982 1.00 98.19 179 LEU A O 1
ATOM 1396 N N . ILE A 1 180 ? -6.293 2.150 4.417 1.00 97.31 180 ILE A N 1
ATOM 1397 C CA . ILE A 1 180 ? -5.676 2.776 3.255 1.00 97.31 180 ILE A CA 1
ATOM 1398 C C . ILE A 1 180 ? -5.292 4.195 3.643 1.00 97.31 180 ILE A C 1
ATOM 1400 O O . ILE A 1 180 ? -6.156 5.019 3.958 1.00 97.31 180 ILE A O 1
ATOM 1404 N N . VAL A 1 181 ? -3.996 4.475 3.601 1.00 96.62 181 VAL A N 1
ATOM 1405 C CA . VAL A 1 181 ? -3.438 5.797 3.872 1.00 96.62 181 VAL A CA 1
ATOM 1406 C C . VAL A 1 181 ? -2.654 6.294 2.675 1.00 96.62 181 VAL A C 1
ATOM 1408 O O . VAL A 1 181 ? -2.155 5.517 1.857 1.00 96.62 181 VAL A O 1
ATOM 1411 N N . LYS A 1 182 ? -2.535 7.609 2.585 1.00 93.94 182 LYS A N 1
ATOM 1412 C CA . LYS A 1 182 ? -1.696 8.271 1.600 1.00 93.94 182 LYS A CA 1
ATOM 1413 C C . LYS A 1 182 ? -0.853 9.334 2.278 1.00 93.94 182 LYS A C 1
ATOM 1415 O O . LYS A 1 182 ? -1.275 9.958 3.258 1.00 93.94 182 LYS A O 1
ATOM 1420 N N . ASP A 1 183 ? 0.318 9.566 1.716 1.00 89.75 183 ASP A N 1
ATOM 1421 C CA . ASP A 1 183 ? 1.124 10.696 2.145 1.00 89.75 183 ASP A CA 1
ATOM 1422 C C . ASP A 1 183 ? 0.448 11.983 1.695 1.00 89.75 183 ASP A C 1
ATOM 1424 O O . ASP A 1 183 ? 0.041 12.112 0.541 1.00 89.75 183 ASP A O 1
ATOM 1428 N N . GLN A 1 184 ? 0.341 12.952 2.601 1.00 81.44 184 GLN A N 1
ATOM 1429 C CA . GLN A 1 184 ? 0.085 14.313 2.168 1.00 81.44 184 GLN A CA 1
ATOM 1430 C C . GLN A 1 184 ? 1.378 14.846 1.566 1.00 81.44 184 GLN A C 1
ATOM 1432 O O . GLN A 1 184 ? 2.395 14.957 2.253 1.00 81.44 184 GLN A O 1
ATOM 1437 N N . LEU A 1 185 ? 1.341 15.207 0.283 1.00 66.62 185 LEU A N 1
ATOM 1438 C CA . LEU A 1 185 ? 2.261 16.218 -0.211 1.00 66.62 185 LEU A CA 1
ATOM 1439 C C . LEU A 1 185 ? 2.081 17.432 0.698 1.00 66.62 185 LEU A C 1
ATOM 1441 O O . LEU A 1 185 ? 1.016 18.051 0.706 1.00 66.62 185 LEU A O 1
ATOM 1445 N N . VAL A 1 186 ? 3.106 17.739 1.495 1.00 56.38 186 VAL A N 1
ATOM 1446 C CA . VAL A 1 186 ? 3.200 19.031 2.165 1.00 56.38 186 VAL A CA 1
ATOM 1447 C C . VAL A 1 186 ? 3.286 20.038 1.032 1.00 56.38 186 VAL A C 1
ATOM 1449 O O . VAL A 1 186 ? 4.356 20.308 0.490 1.00 56.38 186 VAL A O 1
ATOM 1452 N N . VAL A 1 187 ? 2.131 20.540 0.602 1.00 49.69 187 VAL A N 1
ATOM 1453 C CA . VAL A 1 187 ? 2.078 21.755 -0.184 1.00 49.69 187 VAL A CA 1
ATOM 1454 C C . VAL A 1 187 ? 2.579 22.795 0.795 1.00 49.69 187 VAL A C 1
ATOM 1456 O O . VAL A 1 187 ? 1.826 23.277 1.639 1.00 49.69 187 VAL A O 1
ATOM 1459 N N . TYR A 1 188 ? 3.879 23.080 0.741 1.00 41.78 188 TYR A N 1
ATOM 1460 C CA . TYR A 1 188 ? 4.390 24.330 1.254 1.00 41.78 188 TYR A CA 1
ATOM 1461 C C . TYR A 1 188 ? 3.614 25.390 0.484 1.00 41.78 188 TYR A C 1
ATOM 1463 O O . TYR A 1 188 ? 3.984 25.785 -0.618 1.00 41.78 188 TYR A O 1
ATOM 1471 N N . THR A 1 189 ? 2.484 25.830 1.032 1.00 42.94 189 THR A N 1
ATOM 1472 C CA . THR A 1 189 ? 2.020 27.169 0.750 1.00 42.94 189 THR A CA 1
ATOM 1473 C C . THR A 1 189 ? 3.135 28.023 1.315 1.00 42.94 189 THR A C 1
ATOM 1475 O O . THR A 1 189 ? 3.178 28.271 2.521 1.00 42.94 189 THR A O 1
ATOM 1478 N N . SER A 1 190 ? 4.084 28.398 0.463 1.00 41.88 190 SER A N 1
ATOM 1479 C CA . SER A 1 190 ? 4.925 29.559 0.673 1.00 41.88 190 SER A CA 1
ATOM 1480 C C . SER A 1 190 ? 3.969 30.745 0.764 1.00 41.88 190 SER A C 1
ATOM 1482 O O . SER A 1 190 ? 3.764 31.509 -0.175 1.00 41.88 190 SER A O 1
ATOM 1484 N N . ARG A 1 191 ? 3.307 30.884 1.913 1.00 41.78 191 ARG A N 1
ATOM 1485 C CA . ARG A 1 191 ? 2.983 32.197 2.419 1.00 41.78 191 ARG A CA 1
ATOM 1486 C C . ARG A 1 191 ? 4.341 32.774 2.765 1.00 41.78 191 ARG A C 1
ATOM 1488 O O . ARG A 1 191 ? 4.785 32.672 3.903 1.00 41.78 191 ARG A O 1
ATOM 1495 N N . ASP A 1 192 ? 4.972 33.360 1.751 1.00 41.31 192 ASP A N 1
ATOM 1496 C CA . ASP A 1 192 ? 5.802 34.538 1.925 1.00 41.31 192 ASP A CA 1
ATOM 1497 C C . ASP A 1 192 ? 4.920 35.564 2.637 1.00 41.31 192 ASP A C 1
ATOM 1499 O O . ASP A 1 192 ? 4.271 36.430 2.048 1.00 41.31 192 ASP A O 1
ATOM 1503 N N . ARG A 1 193 ? 4.813 35.400 3.954 1.00 43.25 193 ARG A N 1
ATOM 1504 C CA . ARG A 1 193 ? 4.555 36.518 4.825 1.00 43.25 193 ARG A CA 1
ATOM 1505 C C . ARG A 1 193 ? 5.820 37.344 4.730 1.00 43.25 193 ARG A C 1
ATOM 1507 O O . ARG A 1 193 ? 6.822 37.051 5.369 1.00 43.25 193 ARG A O 1
ATOM 1514 N N . ASN A 1 194 ? 5.736 38.368 3.889 1.00 47.41 194 ASN A N 1
ATOM 1515 C CA . ASN A 1 194 ? 6.341 39.657 4.167 1.00 47.41 194 ASN A CA 1
ATOM 1516 C C . ASN A 1 194 ? 6.057 40.022 5.635 1.00 47.41 194 ASN A C 1
ATOM 1518 O O . ASN A 1 194 ? 5.087 40.708 5.939 1.00 47.41 194 ASN A O 1
ATOM 1522 N N . GLU A 1 195 ? 6.884 39.530 6.546 1.00 38.34 195 GLU A N 1
ATOM 1523 C CA . GLU A 1 195 ? 7.053 40.066 7.886 1.00 38.34 195 GLU A CA 1
ATOM 1524 C C . GLU A 1 195 ? 8.511 40.523 7.966 1.00 38.34 195 GLU A C 1
ATOM 1526 O O . GLU A 1 195 ? 9.413 39.834 8.434 1.00 38.34 195 GLU A O 1
ATOM 1531 N N . SER A 1 196 ? 8.748 41.723 7.431 1.00 46.78 196 SER A N 1
ATOM 1532 C CA . SER A 1 196 ? 9.843 42.559 7.903 1.00 46.78 196 SER A CA 1
ATOM 1533 C C . SER A 1 196 ? 9.562 42.940 9.356 1.00 46.78 196 SER A C 1
ATOM 1535 O O . SER A 1 196 ? 8.732 43.806 9.607 1.00 46.78 196 SER A O 1
ATOM 1537 N N . ALA A 1 197 ? 10.256 42.295 10.288 1.00 36.34 197 ALA A N 1
ATOM 1538 C CA . ALA A 1 197 ? 10.711 42.835 11.573 1.00 36.34 197 ALA A CA 1
ATOM 1539 C C . ALA A 1 197 ? 11.590 41.744 12.213 1.00 36.34 197 ALA A C 1
ATOM 1541 O O . ALA A 1 197 ? 11.108 40.683 12.581 1.00 36.34 197 ALA A O 1
ATOM 1542 N N . ALA A 1 198 ? 12.916 41.859 12.154 1.00 45.47 198 ALA A N 1
ATOM 1543 C CA . ALA A 1 198 ? 13.684 42.464 13.238 1.00 45.47 198 ALA A CA 1
ATOM 1544 C C . ALA A 1 198 ? 13.313 41.869 14.605 1.00 45.47 198 ALA A C 1
ATOM 1546 O O . ALA A 1 198 ? 12.564 42.503 15.324 1.00 45.47 198 ALA A O 1
ATOM 1547 N N . PHE A 1 199 ? 13.811 40.672 14.932 1.00 42.09 199 PHE A N 1
ATOM 1548 C CA . PHE A 1 199 ? 14.530 40.389 16.180 1.00 42.09 199 PHE A CA 1
ATOM 1549 C C . PHE A 1 199 ? 15.316 39.079 16.037 1.00 42.09 199 PHE A C 1
ATOM 1551 O O . PHE A 1 199 ? 14.816 38.056 15.579 1.00 42.09 199 PHE A O 1
ATOM 1558 N N . ASP A 1 200 ? 16.585 39.198 16.393 1.00 40.78 200 ASP A N 1
ATOM 1559 C CA . ASP A 1 200 ? 17.623 38.186 16.495 1.00 40.78 200 ASP A CA 1
ATOM 1560 C C . ASP A 1 200 ? 17.397 37.303 17.735 1.00 40.78 200 ASP A C 1
ATOM 1562 O O . ASP A 1 200 ? 16.945 37.806 18.766 1.00 40.78 200 ASP A O 1
ATOM 1566 N N . SER A 1 201 ? 17.719 36.011 17.631 1.00 41.22 201 SER A N 1
ATOM 1567 C CA . SER A 1 201 ? 18.509 35.225 18.600 1.00 41.22 201 SER A CA 1
ATOM 1568 C C . SER A 1 201 ? 18.165 33.728 18.585 1.00 41.22 201 SER A C 1
ATOM 1570 O O . SER A 1 201 ? 17.038 33.303 18.818 1.00 41.22 201 SER A O 1
ATOM 1572 N N . SER A 1 202 ? 19.202 32.961 18.237 1.00 44.69 202 SER A N 1
ATOM 1573 C CA . SER A 1 202 ? 19.653 31.682 18.809 1.00 44.69 202 SER A CA 1
ATOM 1574 C C . SER A 1 202 ? 18.670 30.787 19.580 1.00 44.69 202 SER A C 1
ATOM 1576 O O . SER A 1 202 ? 18.023 31.212 20.527 1.00 44.69 202 SER A O 1
ATOM 1578 N N . ASP A 1 203 ? 18.803 29.490 19.282 1.00 40.22 203 ASP A N 1
ATOM 1579 C CA . ASP A 1 203 ? 18.341 28.311 20.030 1.00 40.22 203 ASP A CA 1
ATOM 1580 C C . ASP A 1 203 ? 16.974 27.733 19.654 1.00 40.22 203 ASP A C 1
ATOM 1582 O O . ASP A 1 203 ? 15.941 28.113 20.191 1.00 40.22 203 ASP A O 1
ATOM 1586 N N . CYS A 1 204 ? 16.997 26.689 18.813 1.00 36.09 204 CYS A N 1
ATOM 1587 C CA . CYS A 1 204 ? 16.334 25.407 19.107 1.00 36.09 204 CYS A CA 1
ATOM 1588 C C . CYS A 1 204 ? 16.634 24.352 18.024 1.00 36.09 204 CYS A C 1
ATOM 1590 O O . CYS A 1 204 ? 15.773 23.961 17.242 1.00 36.09 204 CYS A O 1
ATOM 1592 N N . CYS A 1 205 ? 17.863 23.829 18.017 1.00 36.97 205 CYS A N 1
ATOM 1593 C CA . CYS A 1 205 ? 18.139 22.499 17.473 1.00 36.97 205 CYS A CA 1
ATOM 1594 C C . CYS A 1 205 ? 18.212 21.513 18.643 1.00 36.97 205 CYS A C 1
ATOM 1596 O O . CYS A 1 205 ? 19.266 21.333 19.250 1.00 36.97 205 CYS A O 1
ATOM 1598 N N . ARG A 1 206 ? 17.095 20.853 18.957 1.00 32.34 206 ARG A N 1
ATOM 1599 C CA . ARG A 1 206 ? 17.108 19.571 19.669 1.00 32.34 206 ARG A CA 1
ATOM 1600 C C . ARG A 1 206 ? 16.337 18.558 18.841 1.00 32.34 206 ARG A C 1
ATOM 1602 O O . ARG A 1 206 ? 15.114 18.555 18.807 1.00 32.34 206 ARG A O 1
ATOM 1609 N N . VAL A 1 207 ? 17.121 17.751 18.137 1.00 37.44 207 VAL A N 1
ATOM 1610 C CA . VAL A 1 207 ? 16.703 16.530 17.459 1.00 37.44 207 VAL A CA 1
ATOM 1611 C C . VAL A 1 207 ? 16.380 15.489 18.531 1.00 37.44 207 VAL A C 1
ATOM 1613 O O . VAL A 1 207 ? 17.208 15.238 19.410 1.00 37.44 207 VAL A O 1
ATOM 1616 N N . LEU A 1 208 ? 15.192 14.900 18.434 1.00 37.25 208 LEU A N 1
ATOM 1617 C CA . LEU A 1 208 ? 14.904 13.531 18.852 1.00 37.25 208 LEU A CA 1
ATOM 1618 C C . LEU A 1 208 ? 14.416 12.780 17.614 1.00 37.25 208 LEU A C 1
ATOM 1620 O O . LEU A 1 208 ? 13.626 13.387 16.854 1.00 37.25 208 LEU A O 1
#

Organism: Phaeodactylum tricornutum (strain CCAP 1055/1) (NCBI:txid556484)

Sequence (208 aa):
MMNVVRITKVSIDLPINQGSGFVFSGSPPRVSQILESSLRETNMNLVGYFFCSLEVPNLVISNVVDTNRLHKILHANQHLLRKIILCDHPPAPNALHDCRYEHTLPVGLDLGISFTGFPAQIESVSPDSPFARKVHPSQMVEAVVVPGQPILNTHSPGFTGHRVREFLDLHSSVPKRLLIVKDQLVVYTSRDRNESAAFDSSDCCRVL

Secondary structure (DSSP, 8-state):
--------EEEEEEPTTS--SEEEETTTTEEEEE--HHHHHT----TTPEEEEEEETTEEEE----HHHHHHHHHHTTTS-EEEEEESSPPP--S----EEEEEPPSSS---EEEETTTTEEEEE-TTSTTTTTS-TTPEEEEEE-TTS--EETTSTT--HHHHHHHHHHTTT-TT-EEEEE--------------------------

Radius of gyration: 20.42 Å; chains: 1; bounding box: 40×59×47 Å

Foldseek 3Di:
DDDDDDKDKDKAWAAAPDARQFDFDAFQTFTQDGRDVVVVVVVDPRHQWGFAWKDFVQKIKGLQGDRVVVRVVRVVCRNTGMMTMTINDYDPPPPDSWIKMKGFDDAPDDQQWAWFDVQIWTQDHDCPGPCHVVDGGGWGFAWKDFPPDPIQGNPDPPNGRVVVVVVCVVCRRGGRIITMTTHDPPPPPPPPPPPPDDDDDDDDPDDD